Protein AF-B9TNG0-F1 (afdb_monomer_lite)

Structure (mmCIF, N/CA/C/O backbone):
data_AF-B9TNG0-F1
#
_entry.id   AF-B9TNG0-F1
#
loop_
_atom_site.group_PDB
_atom_site.id
_atom_site.type_symbol
_atom_site.label_atom_id
_atom_site.label_alt_id
_atom_site.label_comp_id
_atom_site.label_asym_id
_atom_site.label_entity_id
_atom_site.label_seq_id
_atom_site.pdbx_PDB_ins_code
_atom_site.Cartn_x
_atom_site.Cartn_y
_atom_site.Cartn_z
_atom_site.occupancy
_atom_site.B_iso_or_equiv
_atom_site.auth_seq_id
_atom_site.auth_comp_id
_atom_site.auth_asym_id
_atom_site.auth_atom_id
_atom_site.pdbx_PDB_model_num
ATOM 1 N N . MET A 1 1 ? 1.835 -10.240 20.490 1.00 88.12 1 MET A N 1
ATOM 2 C CA . MET A 1 1 ? 1.270 -11.068 19.404 1.00 88.12 1 MET A CA 1
ATOM 3 C C . MET A 1 1 ? -0.146 -11.460 19.799 1.00 88.12 1 MET A C 1
ATOM 5 O O . MET A 1 1 ? -0.404 -11.607 20.989 1.00 88.12 1 MET A O 1
ATOM 9 N N . TYR A 1 2 ? -1.049 -11.584 18.833 1.00 92.56 2 TYR A N 1
ATOM 10 C CA . TYR A 1 2 ? -2.433 -12.005 19.028 1.00 92.56 2 TYR A CA 1
ATOM 11 C C . TYR A 1 2 ? -2.637 -13.399 18.447 1.00 92.56 2 TYR A C 1
ATOM 13 O O . TYR A 1 2 ? -2.178 -13.693 17.340 1.00 92.56 2 TYR A O 1
ATOM 21 N N . LYS A 1 3 ? -3.361 -14.235 19.188 1.00 94.19 3 LYS A N 1
ATOM 22 C CA . LYS A 1 3 ? -3.784 -15.563 18.757 1.00 94.19 3 LYS A CA 1
ATOM 23 C C . LYS A 1 3 ? -5.307 -15.598 18.707 1.00 94.19 3 LYS A C 1
ATOM 25 O O . LYS A 1 3 ? -5.971 -15.497 19.736 1.00 94.19 3 LYS A O 1
ATOM 30 N N . LEU A 1 4 ? -5.852 -15.728 17.500 1.00 94.25 4 LEU A N 1
ATOM 31 C CA . LEU A 1 4 ? -7.284 -15.886 17.259 1.00 94.25 4 LEU A CA 1
ATOM 32 C C . LEU A 1 4 ? -7.569 -17.367 16.995 1.00 94.25 4 LEU A C 1
ATOM 34 O O . LEU A 1 4 ? -7.027 -17.945 16.056 1.00 94.25 4 LEU A O 1
ATOM 38 N N . THR A 1 5 ? -8.417 -17.980 17.811 1.00 95.06 5 THR A N 1
ATOM 39 C CA . THR A 1 5 ? -8.784 -19.396 17.692 1.00 95.06 5 THR A CA 1
ATOM 40 C C . THR A 1 5 ? -10.257 -19.518 17.328 1.00 95.06 5 THR A C 1
ATOM 42 O O . THR A 1 5 ? -11.101 -18.867 17.944 1.00 95.06 5 THR A O 1
ATOM 45 N N . ILE A 1 6 ? -10.548 -20.364 16.342 1.00 94.94 6 ILE A N 1
ATOM 46 C CA . ILE A 1 6 ? -11.896 -20.812 15.968 1.00 94.94 6 ILE A CA 1
ATOM 47 C C . ILE A 1 6 ? -11.916 -22.353 15.976 1.00 94.94 6 ILE A C 1
ATOM 49 O O . ILE A 1 6 ? -10.849 -22.970 16.043 1.00 94.94 6 ILE A O 1
ATOM 53 N N . PRO A 1 7 ? -13.080 -23.023 15.906 1.00 94.31 7 PRO A N 1
ATOM 54 C CA . PRO A 1 7 ? -13.117 -24.482 15.838 1.00 94.31 7 PRO A CA 1
ATOM 55 C C . PRO A 1 7 ? -12.268 -25.033 14.680 1.00 94.31 7 PRO A C 1
ATOM 57 O O . PRO A 1 7 ? -12.558 -24.785 13.514 1.00 94.31 7 PRO A O 1
ATOM 60 N N . GLY A 1 8 ? -11.220 -25.791 15.013 1.00 91.38 8 GLY A N 1
ATOM 61 C CA . GLY A 1 8 ? -10.345 -26.462 14.045 1.00 91.38 8 GLY A CA 1
ATOM 62 C C . GLY A 1 8 ? -9.201 -25.620 13.470 1.00 91.38 8 GLY A C 1
ATOM 63 O O . GLY A 1 8 ? -8.342 -26.185 12.799 1.00 91.38 8 GLY A O 1
ATOM 64 N N . GLU A 1 9 ? -9.133 -24.315 13.751 1.00 94.88 9 GLU A N 1
ATOM 65 C CA . GLU A 1 9 ? -8.103 -23.433 13.186 1.00 94.88 9 GLU A CA 1
ATOM 66 C C . GLU A 1 9 ? -7.566 -22.414 14.202 1.00 94.88 9 GLU A C 1
ATOM 68 O O . GLU A 1 9 ? -8.232 -22.002 15.155 1.00 94.88 9 GLU A O 1
ATOM 73 N N . THR A 1 10 ? -6.320 -21.988 14.005 1.00 94.94 10 THR A N 1
ATOM 74 C CA . THR A 1 10 ? -5.667 -20.967 14.830 1.00 94.94 10 THR A CA 1
ATOM 75 C C . THR A 1 10 ? -4.889 -20.015 13.938 1.00 94.94 10 THR A C 1
ATOM 77 O O . THR A 1 10 ? -4.103 -20.444 13.094 1.00 94.94 10 THR A O 1
ATOM 80 N N . PHE A 1 11 ? -5.088 -18.720 14.156 1.00 94.31 11 PHE A N 1
ATOM 81 C CA . PHE A 1 11 ? -4.436 -17.642 13.428 1.00 94.31 11 PHE A CA 1
ATOM 82 C C . PHE A 1 11 ? -3.537 -16.849 14.369 1.00 94.31 11 PHE A C 1
ATOM 84 O O . PHE A 1 11 ? -3.905 -16.574 15.513 1.00 94.31 11 PHE A O 1
ATOM 91 N N . PHE A 1 12 ? -2.381 -16.432 13.860 1.00 93.06 12 PHE A N 1
ATOM 92 C CA . PHE A 1 12 ? -1.431 -15.594 14.579 1.00 93.06 12 PHE A CA 1
ATOM 93 C C . PHE A 1 12 ? -1.218 -14.301 13.807 1.00 93.06 12 PHE A C 1
ATOM 95 O O . PHE A 1 12 ? -0.885 -14.332 12.624 1.00 93.06 12 PHE A O 1
ATOM 102 N N . VAL A 1 13 ? -1.400 -13.171 14.483 1.00 92.25 13 VAL A N 1
ATOM 103 C CA . VAL A 1 13 ? -1.181 -11.836 13.914 1.00 92.25 13 VAL A CA 1
ATOM 104 C C . VAL A 1 13 ? -0.458 -10.957 14.923 1.00 92.25 13 VAL A C 1
ATOM 106 O O . VAL A 1 13 ? -0.588 -11.130 16.134 1.00 92.25 13 VAL A O 1
ATOM 109 N N . ALA A 1 14 ? 0.355 -10.021 14.443 1.00 91.38 14 ALA A N 1
ATOM 110 C CA . ALA A 1 14 ? 1.176 -9.202 15.329 1.00 91.38 14 ALA A CA 1
ATOM 111 C C . ALA A 1 14 ? 0.372 -8.108 16.050 1.00 91.38 14 ALA A C 1
ATOM 113 O O . ALA A 1 14 ? 0.709 -7.761 17.183 1.00 91.38 14 ALA A O 1
ATOM 114 N N . THR A 1 15 ? -0.696 -7.610 15.419 1.00 93.69 15 THR A N 1
ATOM 115 C CA . THR A 1 15 ? -1.412 -6.386 15.809 1.00 93.69 15 THR A CA 1
ATOM 116 C C . THR A 1 15 ? -2.931 -6.590 15.822 1.00 93.69 15 THR A C 1
ATOM 118 O O . THR A 1 15 ? -3.460 -7.480 15.147 1.00 93.69 15 THR A O 1
ATOM 121 N N . LEU A 1 16 ? -3.663 -5.719 16.523 1.00 92.81 16 LEU A N 1
ATOM 122 C CA . LEU A 1 16 ? -5.124 -5.627 16.422 1.00 92.81 16 LEU A CA 1
ATOM 123 C C . LEU A 1 16 ? -5.596 -5.254 15.009 1.00 92.81 16 LEU A C 1
ATOM 125 O O . LEU A 1 16 ? -6.677 -5.680 14.605 1.00 92.81 16 LEU A O 1
ATOM 129 N N . ALA A 1 17 ? -4.801 -4.503 14.240 1.00 93.00 17 ALA A N 1
ATOM 130 C CA . ALA A 1 17 ? -5.084 -4.232 12.829 1.00 93.00 17 ALA A CA 1
ATOM 131 C C . ALA A 1 17 ? -5.084 -5.532 12.000 1.00 93.00 17 ALA A C 1
ATOM 133 O O . ALA A 1 17 ? -5.976 -5.755 11.177 1.00 93.00 17 ALA A O 1
ATOM 134 N N . GLY A 1 18 ? -4.148 -6.439 12.294 1.00 92.69 18 GLY A N 1
ATOM 135 C CA . GLY A 1 18 ? -4.127 -7.797 11.759 1.00 92.69 18 GLY A CA 1
ATOM 136 C C . GLY A 1 18 ? -5.364 -8.605 12.169 1.00 92.69 18 GLY A C 1
ATOM 137 O O . GLY A 1 18 ? -5.990 -9.234 11.319 1.00 92.69 18 GLY A O 1
ATOM 138 N N . VAL A 1 19 ? -5.803 -8.524 13.434 1.00 93.31 19 VAL A N 1
ATOM 139 C CA . VAL A 1 19 ? -7.045 -9.193 13.891 1.00 93.31 19 VAL A CA 1
ATOM 140 C C . VAL A 1 19 ? -8.271 -8.667 13.135 1.00 93.31 19 VAL A C 1
ATOM 142 O O . VAL A 1 19 ? -9.096 -9.449 12.669 1.00 93.31 19 VAL A O 1
ATOM 145 N N . LEU A 1 20 ? -8.384 -7.349 12.958 1.00 92.62 20 LEU A N 1
ATOM 146 C CA . LEU A 1 20 ? -9.464 -6.737 12.175 1.00 92.62 20 LEU A CA 1
ATOM 147 C C . LEU A 1 20 ? -9.427 -7.158 10.701 1.00 92.62 20 LEU A C 1
ATOM 149 O O . LEU A 1 20 ? -10.477 -7.267 10.067 1.00 92.62 20 LEU A O 1
ATOM 153 N N . SER A 1 21 ? -8.237 -7.413 10.159 1.00 91.38 21 SER A N 1
ATOM 154 C CA . SER A 1 21 ? -8.073 -7.943 8.804 1.00 91.38 21 SER A CA 1
ATOM 155 C C . SER A 1 21 ? -8.567 -9.390 8.705 1.00 91.38 21 SER A C 1
ATOM 157 O O . SER A 1 21 ? -9.272 -9.716 7.749 1.00 91.38 21 SER A O 1
ATOM 159 N N . LEU A 1 22 ? -8.325 -10.224 9.727 1.00 92.62 22 LEU A N 1
ATOM 160 C CA . LEU A 1 22 ? -8.860 -11.593 9.805 1.00 92.62 22 LEU A CA 1
ATOM 161 C C . LEU A 1 22 ? -10.392 -11.647 9.833 1.00 92.62 22 LEU A C 1
ATOM 163 O O . LEU A 1 22 ? -10.967 -12.641 9.408 1.00 92.62 22 LEU A O 1
ATOM 167 N N . PHE A 1 23 ? -11.088 -10.592 10.265 1.00 92.25 23 PHE A N 1
ATOM 168 C CA . PHE A 1 23 ? -12.558 -10.562 10.214 1.00 92.25 23 PHE A CA 1
ATOM 169 C C . PHE A 1 23 ? -13.124 -10.534 8.786 1.00 92.25 23 PHE A C 1
ATOM 171 O O . PHE A 1 23 ? -14.332 -10.681 8.605 1.00 92.25 23 PHE A O 1
ATOM 178 N N . ARG A 1 24 ? -12.275 -10.332 7.770 1.00 88.88 24 ARG A N 1
ATOM 179 C CA . ARG A 1 24 ? -12.645 -10.487 6.357 1.00 88.88 24 ARG A CA 1
ATOM 180 C C . ARG A 1 24 ? -12.536 -11.939 5.875 1.00 88.88 24 ARG A C 1
ATOM 182 O O . ARG A 1 24 ? -13.064 -12.234 4.809 1.00 88.88 24 ARG A O 1
ATOM 189 N N . ASP A 1 25 ? -11.873 -12.824 6.624 1.00 92.31 25 ASP A N 1
ATOM 190 C CA . ASP A 1 25 ? -11.802 -14.253 6.310 1.00 92.31 25 ASP A CA 1
ATOM 191 C C . ASP A 1 25 ? -13.186 -14.890 6.496 1.00 92.31 25 ASP A C 1
ATOM 193 O O . ASP A 1 25 ? -13.812 -14.755 7.552 1.00 92.31 25 ASP A O 1
ATOM 197 N N . GLU A 1 26 ? -13.675 -15.578 5.464 1.00 91.69 26 GLU A N 1
ATOM 198 C CA . GLU A 1 26 ? -15.018 -16.166 5.448 1.00 91.69 26 GLU A CA 1
ATOM 199 C C . GLU A 1 26 ? -15.230 -17.173 6.585 1.00 91.69 26 GLU A C 1
ATOM 201 O O . GLU A 1 26 ? -16.313 -17.219 7.170 1.00 91.69 26 GLU A O 1
ATOM 206 N N . ARG A 1 27 ? -14.191 -17.931 6.957 1.00 92.19 27 ARG A N 1
ATOM 207 C CA . ARG A 1 27 ? -14.256 -18.944 8.022 1.00 92.19 27 ARG A CA 1
ATOM 208 C C . ARG A 1 27 ? -14.396 -18.281 9.384 1.00 92.19 27 ARG A C 1
ATOM 210 O O . ARG A 1 27 ? -15.252 -18.660 10.187 1.00 92.19 27 ARG A O 1
ATOM 217 N N . VAL A 1 28 ? -13.602 -17.239 9.624 1.00 92.75 28 VAL A N 1
ATOM 218 C CA . VAL A 1 28 ? -13.675 -16.440 10.855 1.00 92.75 28 VAL A CA 1
ATOM 219 C C . VAL A 1 28 ? -15.035 -15.749 10.943 1.00 92.75 28 VAL A C 1
ATOM 221 O O . VAL A 1 28 ? -15.713 -15.819 11.968 1.00 92.75 28 VAL A O 1
ATOM 224 N N . GLN A 1 29 ? -15.485 -15.144 9.845 1.00 92.19 29 GLN A N 1
ATOM 225 C CA . GLN A 1 29 ? -16.745 -14.413 9.785 1.00 92.19 29 GLN A CA 1
ATOM 226 C C . GLN A 1 29 ? -17.975 -15.320 9.952 1.00 92.19 29 GLN A C 1
ATOM 228 O O . GLN A 1 29 ? -18.966 -14.863 10.533 1.00 92.19 29 GLN A O 1
ATOM 233 N N . ALA A 1 30 ? -17.919 -16.578 9.505 1.00 91.94 30 ALA A N 1
ATOM 234 C CA . ALA A 1 30 ? -18.984 -17.572 9.662 1.00 91.94 30 ALA A CA 1
ATOM 235 C C . ALA A 1 30 ? -19.046 -18.211 11.063 1.00 91.94 30 ALA A C 1
ATOM 237 O O . ALA A 1 30 ? -20.083 -18.750 11.442 1.00 91.94 30 ALA A O 1
ATOM 238 N N . THR A 1 31 ? -17.968 -18.139 11.848 1.00 93.25 31 THR A N 1
ATOM 239 C CA . THR A 1 31 ? -17.893 -18.778 13.171 1.00 93.25 31 THR A CA 1
ATOM 240 C C . THR A 1 31 ? -18.746 -18.040 14.210 1.00 93.25 31 THR A C 1
ATOM 242 O O . THR A 1 31 ? -18.697 -16.812 14.316 1.00 93.25 31 THR A O 1
ATOM 245 N N . GLU A 1 32 ? -19.513 -18.761 15.032 1.00 91.62 32 GLU A N 1
ATOM 246 C CA . GLU A 1 32 ? -20.261 -18.152 16.139 1.00 91.62 32 GLU A CA 1
ATOM 247 C C . GLU A 1 32 ? -19.327 -17.421 17.112 1.00 91.62 32 GLU A C 1
ATOM 249 O O . GLU A 1 32 ? -18.318 -17.967 17.543 1.00 91.62 32 GLU A O 1
ATOM 254 N N . THR A 1 33 ? -19.678 -16.195 17.513 1.00 91.56 33 THR A N 1
ATOM 255 C CA . THR A 1 33 ? -18.803 -15.336 18.337 1.00 91.56 33 THR A CA 1
ATOM 256 C C . THR A 1 33 ? -18.357 -15.999 19.639 1.00 91.56 33 THR A C 1
ATOM 258 O O . THR A 1 33 ? -17.238 -15.771 20.076 1.00 91.56 33 THR A O 1
ATOM 261 N N . ALA A 1 34 ? -19.212 -16.827 20.249 1.00 90.88 34 ALA A N 1
ATOM 262 C CA . ALA A 1 34 ? -18.905 -17.540 21.490 1.00 90.88 34 ALA A CA 1
ATOM 263 C C . ALA A 1 34 ? -17.793 -18.595 21.330 1.00 90.88 34 ALA A C 1
ATOM 265 O O . ALA A 1 34 ? -17.187 -18.995 22.319 1.00 90.88 34 ALA A O 1
ATOM 266 N N . LEU A 1 35 ? -17.530 -19.034 20.096 1.00 92.81 35 LEU A N 1
ATOM 267 C CA . LEU A 1 35 ? -16.483 -19.995 19.750 1.00 92.81 35 LEU A CA 1
ATOM 268 C C . LEU A 1 35 ? -15.190 -19.312 19.284 1.00 92.81 35 LEU A C 1
ATOM 270 O O . LEU A 1 35 ? -14.211 -19.999 19.001 1.00 92.81 35 LEU A O 1
ATOM 274 N N . ILE A 1 36 ? -15.184 -17.978 19.184 1.00 93.88 36 ILE A N 1
ATOM 275 C CA . ILE A 1 36 ? -14.005 -17.201 18.807 1.00 93.88 36 ILE A CA 1
ATOM 276 C C . ILE A 1 36 ? -13.277 -16.782 20.080 1.00 93.88 36 ILE A C 1
ATOM 278 O O . ILE A 1 36 ? -13.789 -15.991 20.873 1.00 93.88 36 ILE A O 1
ATOM 282 N N . VAL A 1 37 ? -12.054 -17.274 20.248 1.00 92.44 37 VAL A N 1
ATOM 283 C CA . VAL A 1 37 ? -11.191 -16.915 21.377 1.00 92.44 37 VAL A CA 1
ATOM 284 C C . VAL A 1 37 ? -10.062 -16.029 20.872 1.00 92.44 37 VAL A C 1
ATOM 286 O O . VAL A 1 37 ? -9.343 -16.405 19.948 1.00 92.44 37 VAL A O 1
ATOM 289 N N . LEU A 1 38 ? -9.907 -14.853 21.478 1.00 93.56 38 LEU A N 1
ATOM 290 C CA . LEU A 1 38 ? -8.789 -13.950 21.226 1.00 93.56 38 LEU A CA 1
ATOM 291 C C . LEU A 1 38 ? -7.888 -13.915 22.459 1.00 93.56 38 LEU A C 1
ATOM 293 O O . LEU A 1 38 ? -8.297 -13.442 23.516 1.00 93.56 38 LEU A O 1
ATOM 297 N N . GLU A 1 39 ? -6.665 -14.407 22.305 1.00 91.12 39 GLU A N 1
ATOM 298 C CA . GLU A 1 39 ? -5.615 -14.366 23.321 1.00 91.12 39 GLU A CA 1
ATOM 299 C C . GLU A 1 39 ? -4.573 -13.312 22.930 1.00 91.12 39 GLU A C 1
ATOM 301 O O . GLU A 1 39 ? -4.178 -13.208 21.763 1.00 91.12 39 GLU A O 1
ATOM 306 N N . CYS A 1 40 ? -4.113 -12.529 23.905 1.00 85.88 40 CYS A N 1
ATOM 307 C CA . CYS A 1 40 ? -2.998 -11.609 23.726 1.00 85.88 40 CYS A CA 1
ATOM 308 C C . CYS A 1 40 ? -2.188 -11.471 25.012 1.00 85.88 40 CYS A C 1
ATOM 310 O O . CYS A 1 40 ? -2.755 -11.436 26.102 1.00 85.88 40 CYS A O 1
ATOM 312 N N . ASP A 1 41 ? -0.880 -11.276 24.868 1.00 70.75 41 ASP A N 1
ATOM 313 C CA . ASP A 1 41 ? 0.013 -10.976 25.997 1.00 70.75 41 ASP A CA 1
ATOM 314 C C . ASP A 1 41 ? -0.086 -9.506 26.464 1.00 70.75 41 ASP A C 1
ATOM 316 O O . ASP A 1 41 ? 0.598 -9.095 27.399 1.00 70.75 41 ASP A O 1
ATOM 320 N N . GLY A 1 42 ? -0.898 -8.689 25.778 1.00 66.12 42 GLY A N 1
ATOM 321 C CA . GLY A 1 42 ? -1.006 -7.240 25.959 1.00 66.12 42 GLY A CA 1
ATOM 322 C C . GLY A 1 42 ? -2.342 -6.768 26.545 1.00 66.12 42 GLY A C 1
ATOM 323 O O . GLY A 1 42 ? -2.914 -7.382 27.442 1.00 66.12 42 GLY A O 1
ATOM 324 N N . ALA A 1 43 ? -2.832 -5.623 26.058 1.00 65.75 43 ALA A N 1
ATOM 325 C CA . ALA A 1 43 ? -4.061 -5.008 26.552 1.00 65.75 43 ALA A CA 1
ATOM 326 C C . ALA A 1 43 ? -5.300 -5.840 26.189 1.00 65.75 43 ALA A C 1
ATOM 328 O O . ALA A 1 43 ? -5.514 -6.163 25.023 1.00 65.75 43 ALA A O 1
ATOM 329 N N . ALA A 1 44 ? -6.146 -6.123 27.185 1.00 80.50 44 ALA A N 1
ATOM 330 C CA . ALA A 1 44 ? -7.339 -6.943 27.011 1.00 80.50 44 ALA A CA 1
ATOM 331 C C . ALA A 1 44 ? -8.272 -6.369 25.929 1.00 80.50 44 ALA A C 1
ATOM 333 O O . ALA A 1 44 ? -8.882 -5.309 26.099 1.00 80.50 44 ALA A O 1
ATOM 334 N N . ALA A 1 45 ? -8.391 -7.107 24.827 1.00 87.31 45 ALA A N 1
ATOM 335 C CA . ALA A 1 45 ? -9.347 -6.870 23.760 1.00 87.31 45 ALA A CA 1
ATOM 336 C C . ALA A 1 45 ? -10.270 -8.087 23.639 1.00 87.31 45 ALA A C 1
ATOM 338 O O . ALA A 1 45 ? -9.825 -9.224 23.781 1.00 87.31 45 ALA A O 1
ATOM 339 N N . SER A 1 46 ? -11.555 -7.862 23.374 1.00 90.12 46 SER A N 1
ATOM 340 C CA . SER A 1 46 ? -12.522 -8.944 23.168 1.00 90.12 46 SER A CA 1
ATOM 341 C C . SER A 1 46 ? -13.182 -8.862 21.799 1.00 90.12 46 SER A C 1
ATOM 343 O O . SER A 1 46 ? -13.380 -7.780 21.243 1.00 90.12 46 SER A O 1
ATOM 345 N N . VAL A 1 47 ? -13.523 -10.025 21.247 1.00 92.44 47 VAL A N 1
ATOM 346 C CA . VAL A 1 47 ? -14.257 -10.134 19.985 1.00 92.44 47 VAL A CA 1
ATOM 347 C C . VAL A 1 47 ? -15.751 -10.138 20.284 1.00 92.44 47 VAL A C 1
ATOM 349 O O . VAL A 1 47 ? -16.236 -10.862 21.148 1.00 92.44 47 VAL A O 1
ATOM 352 N N . THR A 1 48 ? -16.496 -9.308 19.564 1.00 93.06 48 THR A N 1
ATOM 353 C CA . THR A 1 48 ? -17.953 -9.180 19.671 1.00 93.06 48 THR A CA 1
ATOM 354 C C . THR A 1 48 ? -18.578 -9.132 18.280 1.00 93.06 48 THR A C 1
ATOM 356 O O . THR A 1 48 ? -17.871 -9.098 17.272 1.00 93.06 48 THR A O 1
ATOM 359 N N . ARG A 1 49 ? -19.914 -9.108 18.205 1.00 92.38 49 ARG A N 1
ATOM 360 C CA . ARG A 1 49 ? -20.630 -8.779 16.968 1.00 92.38 49 ARG A CA 1
ATOM 361 C C . ARG A 1 49 ? -21.495 -7.550 17.150 1.00 92.38 49 ARG A C 1
ATOM 363 O O . ARG A 1 49 ? -22.182 -7.405 18.156 1.00 92.38 49 ARG A O 1
ATOM 370 N N . TYR A 1 50 ? -21.502 -6.710 16.127 1.00 86.44 50 TYR A N 1
ATOM 371 C CA . TYR A 1 50 ? -22.430 -5.602 15.988 1.00 86.44 50 TYR A CA 1
ATOM 372 C C . TYR A 1 50 ? -23.135 -5.724 14.638 1.00 86.44 50 TYR A C 1
ATOM 374 O O . TYR A 1 50 ? -22.480 -5.766 13.596 1.00 86.44 50 TYR A O 1
ATOM 382 N N . ASN A 1 51 ? -24.467 -5.836 14.652 1.00 86.00 51 ASN A N 1
ATOM 383 C CA . ASN A 1 51 ? -25.288 -6.057 13.454 1.00 86.00 51 ASN A CA 1
ATOM 384 C C . ASN A 1 51 ? -24.746 -7.184 12.550 1.00 86.00 51 ASN A C 1
ATOM 386 O O . ASN A 1 51 ? -24.598 -7.024 11.340 1.00 86.00 51 ASN A O 1
ATOM 390 N N . GLY A 1 52 ? -24.377 -8.314 13.163 1.00 85.31 52 GLY A N 1
ATOM 391 C CA . GLY A 1 52 ? -23.847 -9.491 12.467 1.00 85.31 52 GLY A CA 1
ATOM 392 C C . GLY A 1 52 ? -22.381 -9.394 12.023 1.00 85.31 52 GLY A C 1
ATOM 393 O O . GLY A 1 52 ? -21.802 -10.414 11.653 1.00 85.31 52 GLY A O 1
ATOM 394 N N . LYS A 1 53 ? -21.736 -8.225 12.107 1.00 90.19 53 LYS A N 1
ATOM 395 C CA . LYS A 1 53 ? -20.318 -8.047 11.754 1.00 90.19 53 LYS A CA 1
ATOM 396 C C . LYS A 1 53 ? -19.424 -8.193 12.977 1.00 90.19 53 LYS A C 1
ATOM 398 O O . LYS A 1 53 ? -19.764 -7.675 14.040 1.00 90.19 53 LYS A O 1
ATOM 403 N N . LEU A 1 54 ? -18.298 -8.890 12.822 1.00 93.62 54 LEU A N 1
ATOM 404 C CA . LEU A 1 54 ? -17.298 -9.002 13.878 1.00 93.62 54 LEU A CA 1
ATOM 405 C C . LEU A 1 54 ? -16.691 -7.635 14.199 1.00 93.62 54 LEU A C 1
ATOM 407 O O . LEU A 1 54 ? -16.510 -6.785 13.323 1.00 93.62 54 LEU A O 1
ATOM 411 N N . ALA A 1 55 ? -16.420 -7.428 15.481 1.00 93.31 55 ALA A N 1
ATOM 412 C CA . ALA A 1 55 ? -15.924 -6.180 16.021 1.00 93.31 55 ALA A CA 1
ATOM 413 C C . ALA A 1 55 ? -15.021 -6.439 17.230 1.00 93.31 55 ALA A C 1
ATOM 415 O O . ALA A 1 55 ? -15.245 -7.381 17.989 1.00 93.31 55 ALA A O 1
ATOM 416 N N . ILE A 1 56 ? -14.026 -5.581 17.434 1.00 93.06 56 ILE A N 1
ATOM 417 C CA . ILE A 1 56 ? -13.151 -5.621 18.609 1.00 93.06 56 ILE A CA 1
ATOM 418 C C . ILE A 1 56 ? -13.678 -4.640 19.656 1.00 93.06 56 ILE A C 1
ATOM 420 O O . ILE A 1 56 ? -14.202 -3.573 19.323 1.00 93.06 56 ILE A O 1
ATOM 424 N N . ARG A 1 57 ? -13.572 -4.999 20.935 1.00 92.88 57 ARG A N 1
ATOM 425 C CA . ARG A 1 57 ? -13.861 -4.111 22.061 1.00 92.88 57 ARG A CA 1
ATOM 426 C C . ARG A 1 57 ? -12.643 -3.968 22.938 1.00 92.88 57 ARG A C 1
ATOM 428 O O . ARG A 1 57 ? -12.005 -4.951 23.303 1.00 92.88 57 ARG A O 1
ATOM 435 N N . ARG A 1 58 ? -12.380 -2.721 23.300 1.00 92.94 58 ARG A N 1
ATOM 436 C CA . ARG A 1 58 ? -11.321 -2.328 24.211 1.00 92.94 58 ARG A CA 1
ATOM 437 C C . ARG A 1 58 ? -11.830 -1.205 25.104 1.00 92.94 58 ARG A C 1
ATOM 439 O O . ARG A 1 58 ? -12.606 -0.359 24.658 1.00 92.94 58 ARG A O 1
ATOM 446 N N . SER A 1 59 ? -11.410 -1.217 26.361 1.00 91.44 59 SER A N 1
ATOM 447 C CA . SER A 1 59 ? -11.660 -0.124 27.297 1.00 91.44 59 SER A CA 1
ATOM 448 C C . SER A 1 59 ? -10.877 1.142 26.918 1.00 91.44 59 SER A C 1
ATOM 450 O O . SER A 1 59 ? -9.915 1.090 26.153 1.00 91.44 59 SER A O 1
ATOM 452 N N . GLY A 1 60 ? -11.301 2.281 27.469 1.00 92.56 60 GLY A N 1
ATOM 453 C CA . GLY A 1 60 ? -10.698 3.594 27.223 1.00 92.56 60 GLY A CA 1
ATOM 454 C C . GLY A 1 60 ? -11.588 4.522 26.398 1.00 92.56 60 GLY A C 1
ATOM 455 O O . GLY A 1 60 ? -12.735 4.203 26.078 1.00 92.56 60 GLY A O 1
ATOM 456 N N . THR A 1 61 ? -11.063 5.694 26.079 1.00 94.69 61 THR A N 1
ATOM 457 C CA . THR A 1 61 ? -11.659 6.682 25.171 1.00 94.69 61 THR A CA 1
ATOM 458 C C . THR A 1 61 ? -11.423 6.294 23.710 1.00 94.69 61 THR A C 1
ATOM 460 O O . THR A 1 61 ? -10.532 5.497 23.409 1.00 94.69 61 THR A O 1
ATOM 463 N N . ALA A 1 62 ? -12.176 6.873 22.767 1.00 94.69 62 ALA A N 1
ATOM 464 C CA . ALA A 1 62 ? -11.937 6.603 21.348 1.00 94.69 62 ALA A CA 1
ATOM 465 C C . ALA A 1 62 ? -10.510 6.994 20.930 1.00 94.69 62 ALA A C 1
ATOM 467 O O . ALA A 1 62 ? -9.868 6.262 20.179 1.00 94.69 62 ALA A O 1
ATOM 468 N N . ALA A 1 63 ? -9.989 8.101 21.469 1.00 95.19 63 ALA A N 1
ATOM 469 C CA . ALA A 1 63 ? -8.621 8.544 21.227 1.00 95.19 63 ALA A CA 1
ATOM 470 C C . ALA A 1 63 ? -7.573 7.528 21.702 1.00 95.19 63 ALA A C 1
ATOM 472 O O . ALA A 1 63 ? -6.653 7.225 20.948 1.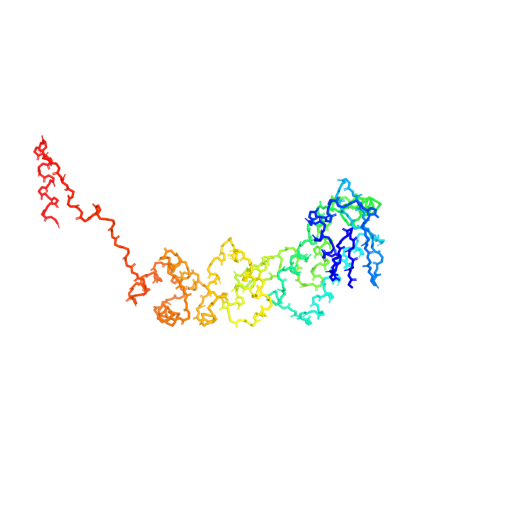00 95.19 63 ALA A O 1
ATOM 473 N N . GLU A 1 64 ? -7.732 6.959 22.898 1.00 95.38 64 GLU A N 1
ATOM 474 C CA . GLU A 1 64 ? -6.822 5.933 23.430 1.00 95.38 64 GLU A CA 1
ATOM 475 C C . GLU A 1 64 ? -6.875 4.636 22.614 1.00 95.38 64 GLU A C 1
ATOM 477 O O . GLU A 1 64 ? -5.837 4.031 22.340 1.00 95.38 64 GLU A O 1
ATOM 482 N N . VAL A 1 65 ? -8.072 4.219 22.185 1.00 95.31 65 VAL A N 1
ATOM 483 C CA . VAL A 1 65 ? -8.225 3.021 21.349 1.00 95.31 65 VAL A CA 1
ATOM 484 C C . VAL A 1 65 ? -7.571 3.233 19.980 1.00 95.31 65 VAL A C 1
ATOM 486 O O . VAL A 1 65 ? -6.810 2.374 19.539 1.00 95.31 65 VAL A O 1
ATOM 489 N N . VAL A 1 66 ? -7.813 4.376 19.323 1.00 96.00 66 VAL A N 1
ATOM 490 C CA . VAL A 1 66 ? -7.191 4.702 18.026 1.00 96.00 66 VAL A CA 1
ATOM 491 C C . VAL A 1 66 ? -5.676 4.818 18.154 1.00 96.00 66 VAL A C 1
ATOM 493 O O . VAL A 1 66 ? -4.961 4.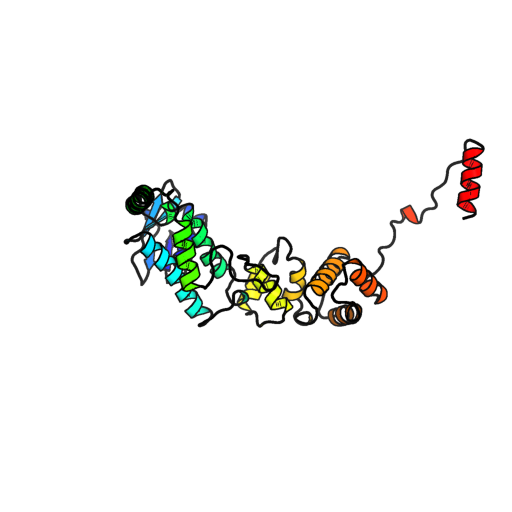224 17.352 1.00 96.00 66 VAL A O 1
ATOM 496 N N . ALA A 1 67 ? -5.181 5.536 19.166 1.00 95.94 67 ALA A N 1
ATOM 497 C CA . ALA A 1 67 ? -3.752 5.658 19.429 1.00 95.94 67 ALA A CA 1
ATOM 498 C C . ALA A 1 67 ? -3.101 4.277 19.537 1.00 95.94 67 ALA A C 1
ATOM 500 O O . ALA A 1 67 ? -2.128 4.006 18.837 1.00 95.94 67 ALA A O 1
ATOM 501 N N . CYS A 1 68 ? -3.707 3.367 20.306 1.00 94.31 68 CYS A N 1
ATOM 502 C CA . CYS A 1 68 ? -3.121 2.052 20.488 1.00 94.31 68 CYS A CA 1
ATOM 503 C C . CYS A 1 68 ? -3.145 1.183 19.221 1.00 94.31 68 CYS A C 1
ATOM 505 O O . CYS A 1 68 ? -2.181 0.462 18.975 1.00 94.31 68 CYS A O 1
ATOM 507 N N . LEU A 1 69 ? -4.184 1.281 18.380 1.00 95.06 69 LEU A N 1
ATOM 508 C CA . LEU A 1 69 ? -4.199 0.599 17.078 1.00 95.06 69 LEU A CA 1
ATOM 509 C C . LEU A 1 69 ? -2.986 1.000 16.225 1.00 95.06 69 LEU A C 1
ATOM 511 O O . LEU A 1 69 ? -2.313 0.135 15.666 1.00 95.06 69 LEU A O 1
ATOM 515 N N . PHE A 1 70 ? -2.674 2.297 16.156 1.00 96.88 70 PHE A N 1
ATOM 516 C CA . PHE A 1 70 ? -1.505 2.771 15.416 1.00 96.88 70 PHE A CA 1
ATOM 517 C C . PHE A 1 70 ? -0.178 2.484 16.138 1.00 96.88 70 PHE A C 1
ATOM 519 O O . PHE A 1 70 ? 0.816 2.216 15.463 1.00 96.88 70 PHE A O 1
ATOM 526 N N . ASP A 1 71 ? -0.141 2.515 17.474 1.00 95.69 71 ASP A N 1
ATOM 527 C CA . ASP A 1 71 ? 1.052 2.172 18.262 1.00 95.69 71 ASP A CA 1
ATOM 528 C C . ASP A 1 71 ? 1.474 0.719 18.040 1.00 95.69 71 ASP A C 1
ATOM 530 O O . ASP A 1 71 ? 2.658 0.453 17.848 1.00 95.69 71 ASP A O 1
ATOM 534 N N . GLU A 1 72 ? 0.525 -0.219 18.004 1.00 94.88 72 GLU A N 1
ATOM 535 C CA . GLU A 1 72 ? 0.824 -1.628 17.733 1.00 94.88 72 GLU A CA 1
ATOM 536 C C . GLU A 1 72 ? 1.389 -1.836 16.326 1.00 94.88 72 GLU A C 1
ATOM 538 O O . GLU A 1 72 ? 2.387 -2.540 16.166 1.00 94.88 72 GLU A O 1
ATOM 543 N N . VAL A 1 73 ? 0.804 -1.187 15.311 1.00 95.69 73 VAL A N 1
ATOM 544 C CA . VAL A 1 73 ? 1.327 -1.233 13.934 1.00 95.69 73 VAL A CA 1
ATOM 545 C C . VAL A 1 73 ? 2.728 -0.635 13.873 1.00 95.69 73 VAL A C 1
ATOM 547 O O . VAL A 1 73 ? 3.631 -1.242 13.296 1.00 95.69 73 VAL A O 1
ATOM 550 N N . ARG A 1 74 ? 2.949 0.520 14.511 1.00 95.44 74 ARG A N 1
ATOM 551 C CA . ARG A 1 74 ? 4.264 1.165 14.540 1.00 95.44 74 ARG A CA 1
ATOM 552 C C . ARG A 1 74 ? 5.293 0.291 15.250 1.00 95.44 74 ARG A C 1
ATOM 554 O O . ARG A 1 74 ? 6.373 0.090 14.706 1.00 95.44 74 ARG A O 1
ATOM 561 N N . ALA A 1 75 ? 4.970 -0.249 16.421 1.00 94.50 75 ALA A N 1
ATOM 562 C CA . ALA A 1 75 ? 5.860 -1.125 17.177 1.00 94.50 75 ALA A CA 1
ATOM 563 C C . ALA A 1 75 ? 6.211 -2.391 16.384 1.00 94.50 75 ALA A C 1
ATOM 565 O O . ALA A 1 75 ? 7.378 -2.779 16.332 1.00 94.50 75 ALA A O 1
ATOM 566 N N . HIS A 1 76 ? 5.227 -2.990 15.705 1.00 93.94 76 HIS A N 1
ATOM 567 C CA . HIS A 1 76 ? 5.466 -4.130 14.828 1.00 93.94 76 HIS A CA 1
ATOM 568 C C . HIS A 1 76 ? 6.401 -3.767 13.670 1.00 93.94 76 HIS A C 1
ATOM 570 O O . HIS A 1 76 ? 7.370 -4.480 13.423 1.00 93.94 76 HIS A O 1
ATOM 576 N N . TRP A 1 77 ? 6.175 -2.630 13.003 1.00 94.88 77 TRP A N 1
ATOM 577 C CA . TRP A 1 77 ? 7.046 -2.189 11.914 1.00 94.88 77 TRP A CA 1
ATOM 578 C C . TRP A 1 77 ? 8.478 -1.925 12.376 1.00 94.88 77 TRP A C 1
ATOM 580 O O . TRP A 1 77 ? 9.412 -2.301 11.676 1.00 94.88 77 TRP A O 1
ATOM 590 N N . LEU A 1 78 ? 8.646 -1.312 13.551 1.00 94.56 78 LEU A N 1
ATOM 591 C CA . LEU A 1 78 ? 9.960 -1.044 14.131 1.00 94.56 78 LEU A CA 1
ATOM 592 C C . LEU A 1 78 ? 10.723 -2.331 14.461 1.00 94.56 78 LEU A C 1
ATOM 594 O O . LEU A 1 78 ? 11.933 -2.403 14.255 1.00 94.56 78 LEU A O 1
ATOM 598 N N . SER A 1 79 ? 10.009 -3.343 14.959 1.00 94.25 79 SER A N 1
ATOM 599 C CA . SER A 1 79 ? 10.578 -4.651 15.282 1.00 94.25 79 SER A CA 1
ATOM 600 C C . SER A 1 79 ? 10.981 -5.434 14.032 1.00 94.25 79 SER A C 1
ATOM 602 O O . SER A 1 79 ? 12.044 -6.045 14.014 1.00 94.25 79 SER A O 1
ATOM 604 N N . GLU A 1 80 ? 10.141 -5.432 12.994 1.00 94.94 80 GLU A N 1
ATOM 605 C CA . GLU A 1 80 ? 10.353 -6.260 11.799 1.00 94.94 80 GLU A CA 1
ATOM 606 C C . GLU A 1 80 ? 11.253 -5.604 10.750 1.00 94.94 80 GLU A C 1
ATOM 608 O O . GLU A 1 80 ? 12.057 -6.281 10.114 1.00 94.94 80 GLU A O 1
ATOM 613 N N . HIS A 1 81 ? 11.117 -4.291 10.545 1.00 94.38 81 HIS A N 1
ATOM 614 C CA . HIS A 1 81 ? 11.733 -3.580 9.414 1.00 94.38 81 HIS A CA 1
ATOM 615 C C . HIS A 1 81 ? 12.788 -2.552 9.851 1.00 94.38 81 HIS A C 1
ATOM 617 O O . HIS A 1 81 ? 13.403 -1.904 9.005 1.00 94.38 81 HIS A O 1
ATOM 623 N N . GLY A 1 82 ? 13.028 -2.409 11.159 1.00 92.31 82 GLY A N 1
ATOM 624 C CA . GLY A 1 82 ? 14.026 -1.504 11.734 1.00 92.31 82 GLY A CA 1
ATOM 625 C C . GLY A 1 82 ? 13.483 -0.121 12.108 1.00 92.31 82 GLY A C 1
ATOM 626 O O . GLY A 1 82 ? 12.288 0.138 12.048 1.00 92.31 82 GLY A O 1
ATOM 627 N N . ALA A 1 83 ? 14.369 0.790 12.527 1.00 90.38 83 ALA A N 1
ATOM 628 C CA . ALA A 1 83 ? 13.982 2.050 13.179 1.00 90.38 83 ALA A CA 1
ATOM 629 C C . ALA A 1 83 ? 13.237 3.053 12.269 1.00 90.38 83 ALA A C 1
ATOM 631 O O . ALA A 1 83 ? 12.344 3.775 12.716 1.00 90.38 83 ALA A O 1
ATOM 632 N N . GLU A 1 84 ? 13.600 3.106 10.988 1.00 89.38 84 GLU A N 1
ATOM 633 C CA . GLU A 1 84 ? 13.034 4.043 10.011 1.00 89.38 84 GLU A CA 1
ATOM 634 C C . GLU A 1 84 ? 12.804 3.348 8.665 1.00 89.38 84 GLU A C 1
ATOM 636 O O . GLU A 1 84 ? 13.480 3.649 7.675 1.00 89.38 84 GLU A O 1
ATOM 641 N N . PRO A 1 85 ? 11.869 2.387 8.609 1.00 92.38 85 PRO A N 1
ATOM 642 C CA . PRO A 1 85 ? 11.668 1.619 7.402 1.00 92.38 85 PRO A CA 1
ATOM 643 C C . PRO A 1 85 ? 11.060 2.509 6.320 1.00 92.38 85 PRO A C 1
ATOM 645 O O . PRO A 1 85 ? 10.088 3.238 6.544 1.00 92.38 85 PRO A O 1
ATOM 648 N N . LYS A 1 86 ? 11.647 2.453 5.127 1.00 94.25 86 LYS A N 1
ATOM 649 C CA . LYS A 1 86 ? 11.096 3.100 3.938 1.00 94.25 86 LYS A CA 1
ATOM 650 C C . LYS A 1 86 ? 9.855 2.339 3.469 1.00 94.25 86 LYS A C 1
ATOM 652 O O . LYS A 1 86 ? 9.779 1.129 3.678 1.00 94.25 86 LYS A O 1
ATOM 657 N N . PRO A 1 87 ? 8.905 2.999 2.783 1.00 95.50 87 PRO A N 1
ATOM 658 C CA . PRO A 1 87 ? 7.672 2.354 2.336 1.00 95.50 87 PRO A CA 1
ATOM 659 C C . PRO A 1 87 ? 7.900 1.039 1.583 1.00 95.50 87 PRO A C 1
ATOM 661 O O . PRO A 1 87 ? 7.286 0.041 1.925 1.00 95.50 87 PRO A O 1
ATOM 664 N N . TRP A 1 88 ? 8.857 1.004 0.649 1.00 95.88 88 TRP A N 1
ATOM 665 C CA . TRP A 1 88 ? 9.185 -0.187 -0.147 1.00 95.88 88 TRP A CA 1
ATOM 666 C C . TRP A 1 88 ? 9.886 -1.314 0.628 1.00 95.88 88 TRP A C 1
ATOM 668 O O . TRP A 1 88 ? 10.134 -2.377 0.066 1.00 95.8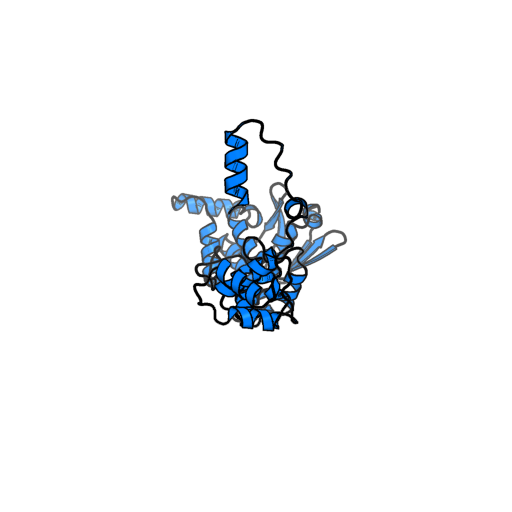8 88 TRP A O 1
ATOM 678 N N . GLN A 1 89 ? 10.249 -1.090 1.892 1.00 96.88 89 GLN A N 1
ATOM 679 C CA . GLN A 1 89 ? 10.817 -2.116 2.769 1.00 96.88 89 GLN A CA 1
ATOM 680 C C . GLN A 1 89 ? 9.735 -2.846 3.571 1.00 96.88 89 GLN A C 1
ATOM 682 O O . GLN A 1 89 ? 9.984 -3.939 4.073 1.00 96.88 89 GLN A O 1
ATOM 687 N N . ILE A 1 90 ? 8.532 -2.274 3.664 1.00 97.06 90 ILE A N 1
ATOM 688 C CA . ILE A 1 90 ? 7.396 -2.880 4.354 1.00 97.06 90 ILE A CA 1
ATOM 689 C C . ILE A 1 90 ? 6.762 -3.943 3.450 1.00 97.06 90 ILE A C 1
ATOM 691 O O . ILE A 1 90 ? 6.644 -3.778 2.240 1.00 97.06 90 ILE A O 1
ATOM 695 N N . ARG A 1 91 ? 6.326 -5.067 4.022 1.00 96.56 91 ARG A N 1
ATOM 696 C CA . ARG A 1 91 ? 5.591 -6.088 3.256 1.00 96.56 91 ARG A CA 1
ATOM 697 C C . ARG A 1 91 ? 4.186 -5.587 2.892 1.00 96.56 91 ARG A C 1
ATOM 699 O O . ARG A 1 91 ? 3.556 -4.967 3.750 1.00 96.56 91 ARG A O 1
ATOM 706 N N . PRO A 1 92 ? 3.641 -5.908 1.699 1.00 95.31 92 PRO A N 1
ATOM 707 C CA . PRO A 1 92 ? 2.321 -5.429 1.271 1.00 95.31 92 PRO A CA 1
ATOM 708 C C . PRO A 1 92 ? 1.205 -5.685 2.291 1.00 95.31 92 PRO A C 1
ATOM 710 O O . PRO A 1 92 ? 0.440 -4.780 2.591 1.00 95.31 92 PRO A O 1
ATOM 713 N N . ALA A 1 93 ? 1.174 -6.867 2.914 1.00 93.12 93 ALA A N 1
ATOM 714 C CA . ALA A 1 93 ? 0.174 -7.190 3.934 1.00 93.12 93 ALA A CA 1
ATOM 715 C C . ALA A 1 93 ? 0.245 -6.262 5.164 1.00 93.12 93 ALA A C 1
ATOM 717 O O . ALA A 1 93 ? -0.781 -5.802 5.653 1.00 93.12 93 ALA A O 1
ATOM 718 N N . HIS A 1 94 ? 1.451 -5.935 5.641 1.00 95.06 94 HIS A N 1
ATOM 719 C CA . HIS A 1 94 ? 1.633 -5.025 6.779 1.00 95.06 94 HIS A CA 1
ATOM 720 C C . HIS A 1 94 ? 1.329 -3.567 6.406 1.00 95.06 94 HIS A C 1
ATOM 722 O O . HIS A 1 94 ? 0.952 -2.769 7.264 1.00 95.06 94 HIS A O 1
ATOM 728 N N . TRP A 1 95 ? 1.509 -3.213 5.131 1.00 95.94 95 TRP A N 1
ATOM 729 C CA . TRP A 1 95 ? 1.087 -1.927 4.588 1.00 95.94 95 TRP A CA 1
ATOM 730 C C . TRP A 1 95 ? -0.442 -1.821 4.561 1.00 95.94 95 TRP A C 1
ATOM 732 O O . TRP A 1 95 ? -1.003 -0.839 5.048 1.00 95.94 95 TRP A O 1
ATOM 742 N N . ASP A 1 96 ? -1.119 -2.865 4.083 1.00 93.75 96 ASP A N 1
ATOM 743 C CA . ASP A 1 96 ? -2.580 -2.946 4.053 1.00 93.75 96 ASP A CA 1
ATOM 744 C C . ASP A 1 96 ? -3.195 -2.913 5.459 1.00 93.75 96 ASP A C 1
ATOM 746 O O . ASP A 1 96 ? -4.249 -2.306 5.643 1.00 93.75 96 ASP A O 1
ATOM 750 N N . GLU A 1 97 ? -2.533 -3.486 6.472 1.00 93.50 97 GLU A N 1
ATOM 751 C CA . GLU A 1 97 ? -2.957 -3.363 7.875 1.00 93.50 97 GLU A CA 1
ATOM 752 C C . GLU A 1 97 ? -3.027 -1.899 8.331 1.00 93.50 97 GLU A C 1
ATOM 754 O O . GLU A 1 97 ? -4.033 -1.489 8.915 1.00 93.50 97 GLU A O 1
ATOM 759 N N . LEU A 1 98 ? -1.997 -1.092 8.035 1.00 95.38 98 LEU A N 1
ATOM 760 C CA . LEU A 1 98 ? -1.987 0.336 8.366 1.00 95.38 98 LEU A CA 1
ATOM 761 C C . LEU A 1 98 ? -3.129 1.068 7.656 1.00 95.38 98 LEU A C 1
ATOM 763 O O . LEU A 1 98 ? -3.880 1.810 8.291 1.00 95.38 98 LEU A O 1
ATOM 767 N N . PHE A 1 99 ? -3.268 0.878 6.342 1.00 94.50 99 PHE A N 1
ATOM 768 C CA . PHE A 1 99 ? -4.271 1.617 5.576 1.00 94.50 99 PHE A CA 1
ATOM 769 C C . PHE A 1 99 ? -5.700 1.144 5.851 1.00 94.50 99 PHE A C 1
ATOM 771 O O . PHE A 1 99 ? -6.627 1.957 5.836 1.00 94.50 99 PHE A O 1
ATOM 778 N N . GLY A 1 100 ? -5.873 -0.125 6.222 1.00 92.75 100 GLY A N 1
ATOM 779 C CA . GLY A 1 100 ? -7.134 -0.680 6.698 1.00 92.75 100 GLY A CA 1
ATOM 780 C C . GLY A 1 100 ? -7.643 -0.025 7.985 1.00 92.75 100 GLY A C 1
ATOM 781 O O . GLY A 1 100 ? -8.853 -0.021 8.217 1.00 92.75 100 GLY A O 1
ATOM 782 N N . LEU A 1 101 ? -6.770 0.593 8.795 1.00 95.31 101 LEU A N 1
ATOM 783 C CA . LEU A 1 101 ? -7.203 1.371 9.958 1.00 95.31 101 LEU A CA 1
ATOM 784 C C . LEU A 1 101 ? -8.022 2.598 9.550 1.00 95.31 101 LEU A C 1
ATOM 786 O O . LEU A 1 101 ? -9.018 2.891 10.202 1.00 95.31 101 LEU A O 1
ATOM 790 N N . PHE A 1 102 ? -7.678 3.299 8.465 1.00 94.56 102 PHE A N 1
ATOM 791 C CA . PHE A 1 102 ? -8.433 4.492 8.057 1.00 94.56 102 PHE A CA 1
ATOM 792 C C . PHE A 1 102 ? -9.881 4.172 7.665 1.00 94.56 102 PHE A C 1
ATOM 794 O O . PHE A 1 102 ? -10.757 5.013 7.853 1.00 94.56 102 PHE A O 1
ATOM 801 N N . ASP A 1 103 ? -10.170 2.952 7.204 1.00 90.62 103 ASP A N 1
ATOM 802 C CA . ASP A 1 103 ? -11.546 2.521 6.931 1.00 90.62 103 ASP A CA 1
ATOM 803 C C . ASP A 1 103 ? -12.403 2.430 8.203 1.00 90.62 103 ASP A C 1
ATOM 805 O O . ASP A 1 103 ? -13.629 2.558 8.136 1.00 90.62 103 ASP A O 1
ATOM 809 N N . LEU A 1 104 ? -11.781 2.253 9.374 1.00 92.12 104 LEU A N 1
ATOM 810 C CA . LEU A 1 104 ? -12.490 2.201 10.651 1.00 92.12 104 LEU A CA 1
ATOM 811 C C . LEU A 1 104 ? -13.110 3.546 11.028 1.00 92.12 104 LEU A C 1
ATOM 813 O O . LEU A 1 104 ? -14.119 3.553 11.731 1.00 92.12 104 LEU A O 1
ATOM 817 N N . SER A 1 105 ? -12.580 4.674 10.536 1.00 92.88 105 SER A N 1
ATOM 818 C CA . SER A 1 105 ? -13.176 5.988 10.819 1.00 92.88 105 SER A CA 1
ATOM 819 C C . SER A 1 105 ? -14.614 6.093 10.296 1.00 92.88 105 SER A C 1
ATOM 821 O O . SER A 1 105 ? -15.432 6.808 10.873 1.00 92.88 105 SER A O 1
ATOM 823 N N . ARG A 1 106 ? -14.937 5.330 9.241 1.00 90.75 106 ARG A N 1
ATOM 824 C CA . ARG A 1 106 ? -16.267 5.251 8.619 1.00 90.75 106 ARG A CA 1
ATOM 825 C C . ARG A 1 106 ? -17.171 4.187 9.245 1.00 90.75 106 ARG A C 1
ATOM 827 O O . ARG A 1 106 ? -18.363 4.169 8.954 1.00 90.75 106 ARG A O 1
ATOM 834 N N . ALA A 1 107 ? -16.612 3.296 10.061 1.00 92.12 107 ALA A N 1
ATOM 835 C CA . ALA A 1 107 ? -17.313 2.180 10.691 1.00 92.12 107 ALA A CA 1
ATOM 836 C C . ALA A 1 107 ? -16.880 2.021 12.166 1.00 92.12 107 ALA A C 1
ATOM 838 O O . ALA A 1 107 ? -16.317 0.981 12.539 1.00 92.12 107 ALA A O 1
ATOM 839 N N . PRO A 1 108 ? -17.100 3.048 13.014 1.00 93.06 108 PRO A N 1
ATOM 840 C CA . PRO A 1 108 ? -16.631 3.065 14.399 1.00 93.06 108 PRO A CA 1
ATOM 841 C C . PRO A 1 108 ? -17.150 1.901 15.242 1.00 93.06 108 PRO A C 1
ATOM 843 O O . PRO A 1 108 ? -16.461 1.429 16.142 1.00 93.06 108 PRO A O 1
ATOM 846 N N . GLU A 1 109 ? -18.323 1.364 14.916 1.00 92.69 109 GLU A N 1
ATOM 847 C CA . GLU A 1 109 ? -18.919 0.202 15.572 1.00 92.69 109 GLU A CA 1
ATOM 848 C C . GLU A 1 109 ? -18.049 -1.064 15.508 1.00 92.69 109 GLU A C 1
ATOM 850 O O . GLU A 1 109 ? -18.224 -1.983 16.316 1.00 92.69 109 GLU A O 1
ATOM 855 N N . ARG A 1 110 ? -17.085 -1.122 14.579 1.00 92.44 110 ARG A N 1
ATOM 856 C CA . ARG A 1 110 ? -16.152 -2.248 14.443 1.00 92.44 110 ARG A CA 1
ATOM 857 C C . ARG A 1 110 ? -15.081 -2.287 15.525 1.00 92.44 110 ARG A C 1
ATOM 859 O O . ARG A 1 110 ? -14.501 -3.347 15.736 1.00 92.44 110 ARG A O 1
ATOM 866 N N . PHE A 1 111 ? -14.822 -1.178 16.213 1.00 93.81 111 PHE A N 1
ATOM 867 C CA . PHE A 1 111 ? -13.739 -1.110 17.200 1.00 93.81 111 PHE A CA 1
ATOM 868 C C . PHE A 1 111 ? -14.093 -0.330 18.478 1.00 93.81 111 PHE A C 1
ATOM 870 O O . PHE A 1 111 ? -13.417 -0.488 19.491 1.00 93.81 111 PHE A O 1
ATOM 877 N N . LEU A 1 112 ? -15.179 0.449 18.463 1.00 94.81 112 LEU A N 1
ATOM 878 C CA . LEU A 1 112 ? -15.717 1.164 19.619 1.00 94.81 112 LEU A CA 1
ATOM 879 C C . LEU A 1 112 ? -17.034 0.545 20.100 1.00 94.81 112 LEU A C 1
ATOM 881 O O . LEU A 1 112 ? -17.842 0.035 19.319 1.00 94.81 112 LEU A O 1
ATOM 885 N N . SER A 1 113 ? -17.270 0.615 21.407 1.00 93.25 113 SER A N 1
ATOM 886 C CA . SER A 1 113 ? -18.557 0.327 22.032 1.00 93.25 113 SER A CA 1
ATOM 887 C C . SER A 1 113 ? -19.578 1.432 21.736 1.00 93.25 113 SER A C 1
ATOM 889 O O . SER A 1 113 ? -19.226 2.567 21.414 1.00 93.25 113 SER A O 1
ATOM 891 N N . SER A 1 114 ? -20.868 1.130 21.918 1.00 92.44 114 SER A N 1
ATOM 892 C CA . SER A 1 114 ? -21.931 2.136 21.792 1.00 92.44 114 SER A CA 1
ATOM 893 C C . SER A 1 114 ? -21.719 3.323 22.735 1.00 92.44 114 SER A C 1
ATOM 895 O O . SER A 1 114 ? -21.860 4.460 22.305 1.00 92.44 114 SER A O 1
ATOM 897 N N . SER A 1 115 ? -21.286 3.080 23.978 1.00 93.38 115 SER A N 1
ATOM 898 C CA . SER A 1 115 ? -21.015 4.152 24.942 1.00 93.38 115 SER A CA 1
ATOM 899 C C . SER A 1 115 ? -19.854 5.058 24.520 1.00 93.38 115 SER A C 1
ATOM 901 O O . SER A 1 115 ? -19.944 6.271 24.690 1.00 93.38 115 SER A O 1
ATOM 903 N N . GLN A 1 116 ? -18.791 4.496 23.935 1.00 95.06 116 GLN A N 1
ATOM 904 C CA . GLN A 1 116 ? -17.680 5.273 23.376 1.00 95.06 116 GLN A CA 1
ATOM 905 C C . GLN A 1 116 ? -18.153 6.125 22.191 1.00 95.06 116 GLN A C 1
ATOM 907 O O . GLN A 1 116 ? -17.849 7.313 22.126 1.00 95.06 116 GLN A O 1
ATOM 912 N N . ILE A 1 117 ? -18.946 5.549 21.282 1.00 94.19 117 ILE A N 1
ATOM 913 C CA . ILE A 1 117 ? -19.501 6.274 20.127 1.00 94.19 117 ILE A CA 1
ATOM 914 C C . ILE A 1 117 ? -20.422 7.411 20.582 1.00 94.19 117 ILE A C 1
ATOM 916 O O . ILE A 1 117 ? -20.340 8.519 20.055 1.00 94.19 117 ILE A O 1
ATOM 920 N N . ASP A 1 118 ? -21.289 7.160 21.560 1.00 94.69 118 ASP A N 1
ATOM 921 C CA . ASP A 1 118 ? -22.217 8.166 22.075 1.00 94.69 118 ASP A CA 1
ATOM 922 C C . ASP A 1 118 ? -21.482 9.307 22.792 1.00 94.69 118 ASP A C 1
ATOM 924 O O . ASP A 1 118 ? -21.865 10.469 22.635 1.00 94.69 118 ASP A O 1
ATOM 928 N N . ALA A 1 119 ? -20.387 9.010 23.501 1.00 94.31 119 ALA A N 1
ATOM 929 C CA . ALA A 1 119 ? -19.523 10.025 24.101 1.00 94.31 119 ALA A CA 1
ATOM 930 C C . ALA A 1 119 ? -18.885 10.939 23.040 1.00 94.31 119 ALA A C 1
ATOM 932 O O . ALA A 1 119 ? -18.956 12.163 23.163 1.00 94.31 119 ALA A O 1
ATOM 933 N N . GLU A 1 120 ? -18.340 10.372 21.960 1.00 95.12 120 GLU A N 1
ATOM 934 C CA . GLU A 1 120 ? -17.758 11.154 20.859 1.00 95.12 120 GLU A CA 1
ATOM 935 C C . GLU A 1 120 ? -18.817 11.969 20.101 1.00 95.12 120 GLU A C 1
ATOM 937 O O . GLU A 1 120 ? -18.594 13.126 19.741 1.00 95.12 120 GLU A O 1
ATOM 942 N N . ARG A 1 121 ? -20.020 11.414 19.905 1.00 95.12 121 ARG A N 1
ATOM 943 C CA . ARG A 1 121 ? -21.152 12.154 19.324 1.00 95.12 121 ARG A CA 1
ATOM 944 C C . ARG A 1 121 ? -21.575 13.326 20.203 1.00 95.12 121 ARG A C 1
ATOM 946 O O . ARG A 1 121 ? -21.855 14.407 19.682 1.00 95.12 121 ARG A O 1
ATOM 953 N N . ALA A 1 122 ? -21.624 13.131 21.519 1.00 94.56 122 ALA A N 1
ATOM 954 C CA . ALA A 1 122 ? -21.922 14.200 22.464 1.00 94.56 122 ALA A CA 1
ATOM 955 C C . ALA A 1 122 ? -20.834 15.286 22.435 1.00 94.56 122 ALA A C 1
ATOM 957 O O . ALA A 1 122 ? -21.164 16.471 22.382 1.00 94.56 122 ALA A O 1
ATOM 958 N N . ALA A 1 123 ? -19.555 14.898 22.387 1.00 93.06 123 ALA A N 1
ATOM 959 C CA . ALA A 1 123 ? -18.433 15.826 22.266 1.00 93.06 123 ALA A CA 1
ATOM 960 C C . ALA A 1 123 ? -18.501 16.651 20.968 1.00 93.06 123 ALA A C 1
ATOM 962 O O . ALA A 1 123 ? -18.431 17.881 21.023 1.00 93.06 123 ALA A O 1
ATOM 963 N N . ALA A 1 124 ? -18.740 16.007 19.820 1.00 92.69 124 ALA A N 1
ATOM 964 C CA . ALA A 1 124 ? -18.912 16.685 18.534 1.00 92.69 124 ALA A CA 1
ATOM 965 C C . ALA A 1 124 ? -20.096 17.666 18.561 1.00 92.69 124 ALA A C 1
ATOM 967 O O . ALA A 1 124 ? -19.973 18.816 18.137 1.00 92.69 124 ALA A O 1
ATOM 968 N N . ARG A 1 125 ? -21.229 17.255 19.149 1.00 94.75 125 ARG A N 1
ATOM 969 C CA . ARG A 1 125 ? -22.407 18.118 19.312 1.00 94.75 125 ARG A CA 1
ATOM 970 C C . ARG A 1 125 ? -22.108 19.343 20.175 1.00 94.75 125 ARG A C 1
ATOM 972 O O . ARG A 1 125 ? -22.490 20.449 19.798 1.00 94.75 125 ARG A O 1
ATOM 979 N N . ASN A 1 126 ? -21.406 19.160 21.293 1.00 94.56 126 ASN A N 1
ATOM 980 C CA . ASN A 1 126 ? -20.992 20.253 22.176 1.00 94.56 126 ASN A CA 1
ATOM 981 C C . ASN A 1 126 ? -20.044 21.228 21.461 1.00 94.56 126 ASN A C 1
ATOM 983 O O . ASN A 1 126 ? -20.150 22.439 21.650 1.00 94.56 126 ASN A O 1
ATOM 987 N N . ALA A 1 127 ? -19.182 20.715 20.580 1.00 93.00 127 ALA A N 1
ATOM 988 C CA . ALA A 1 127 ? -18.302 21.504 19.721 1.00 93.00 127 ALA A CA 1
ATOM 989 C C . ALA A 1 127 ? -18.999 22.097 18.477 1.00 93.00 127 ALA A C 1
ATOM 991 O O . ALA A 1 127 ? -18.356 22.804 17.703 1.00 93.00 127 ALA A O 1
ATOM 992 N N . ARG A 1 128 ? -20.302 21.839 18.275 1.00 93.44 128 ARG A N 1
ATOM 993 C CA . ARG A 1 128 ? -21.081 22.228 17.080 1.00 93.44 128 ARG A CA 1
ATOM 994 C C . ARG A 1 128 ? -20.481 21.702 15.768 1.00 93.44 128 ARG A C 1
ATOM 996 O O . ARG A 1 128 ? -20.521 22.378 14.743 1.00 93.44 128 ARG A O 1
ATOM 1003 N N . GLN A 1 129 ? -19.936 20.492 15.808 1.00 92.38 129 GLN A N 1
ATOM 1004 C CA . GLN A 1 129 ? -19.338 19.793 14.675 1.00 92.38 129 GLN A CA 1
ATOM 1005 C C . GLN A 1 129 ? -20.128 18.524 14.344 1.00 92.38 129 GLN A C 1
ATOM 1007 O O . GLN A 1 129 ? -20.856 17.980 15.180 1.00 92.38 129 GLN A O 1
ATOM 1012 N N . PHE A 1 130 ? -19.979 18.040 13.111 1.00 91.00 130 PHE A N 1
ATOM 1013 C CA . PHE A 1 130 ? -20.446 16.705 12.753 1.00 91.00 130 PHE A CA 1
ATOM 1014 C C . PHE A 1 130 ? -19.573 15.647 13.431 1.00 91.00 130 PHE A C 1
ATOM 1016 O O . PHE A 1 130 ? -18.379 15.854 13.637 1.00 91.00 130 PHE A O 1
ATOM 1023 N N . PHE A 1 131 ? -20.175 14.511 13.777 1.00 92.38 131 PHE A N 1
ATOM 1024 C CA . PHE A 1 131 ? -19.429 13.366 14.285 1.00 92.38 131 PHE A CA 1
ATOM 1025 C C . PHE A 1 131 ? -18.574 12.773 13.158 1.00 92.38 131 PHE A C 1
ATOM 1027 O O . PHE A 1 131 ? -19.113 12.198 12.213 1.00 92.38 131 PHE A O 1
ATOM 1034 N N . ASP A 1 132 ? -17.256 12.926 13.273 1.00 93.19 132 ASP A N 1
ATOM 1035 C CA . ASP A 1 132 ? -16.267 12.394 12.339 1.00 93.19 132 ASP A CA 1
ATOM 1036 C C . ASP A 1 132 ? -14.993 12.005 13.099 1.00 93.19 132 ASP A C 1
ATOM 1038 O O . ASP A 1 132 ? -14.407 12.815 13.819 1.00 93.19 132 ASP A O 1
ATOM 1042 N N . LEU A 1 133 ? -14.553 10.758 12.929 1.00 95.06 133 LEU A N 1
ATOM 1043 C CA . LEU A 1 133 ? -13.315 10.254 13.525 1.00 95.06 133 LEU A CA 1
ATOM 1044 C C . LEU A 1 133 ? -12.106 10.408 12.596 1.00 95.06 133 LEU A C 1
ATOM 1046 O O . LEU A 1 133 ? -10.976 10.181 13.019 1.00 95.06 133 LEU A O 1
ATOM 1050 N N . SER A 1 134 ? -12.297 10.807 11.339 1.00 94.94 134 SER A N 1
ATOM 1051 C CA . SER A 1 134 ? -11.208 10.933 10.363 1.00 94.94 134 SER A CA 1
ATOM 1052 C C . SER A 1 134 ? -10.068 11.856 10.832 1.00 94.94 134 SER A C 1
ATOM 1054 O O . SER A 1 134 ? -8.908 11.469 10.667 1.00 94.94 134 SER A O 1
ATOM 1056 N N . PRO A 1 135 ? -10.322 13.009 11.493 1.00 94.56 135 PRO A N 1
ATOM 1057 C CA . PRO A 1 135 ? -9.255 13.848 12.045 1.00 94.56 135 PRO A CA 1
ATOM 1058 C C . PRO A 1 135 ? -8.443 13.155 13.145 1.00 94.56 135 PRO A C 1
ATOM 1060 O O . PRO A 1 135 ? -7.236 13.381 13.251 1.00 94.56 135 PRO A O 1
ATOM 1063 N N . LEU A 1 136 ? -9.087 12.302 13.949 1.00 95.19 136 LEU A N 1
ATOM 1064 C CA . LEU A 1 136 ? -8.426 11.537 15.006 1.00 95.19 136 LEU A CA 1
ATOM 1065 C C . LEU A 1 136 ? -7.457 10.510 14.406 1.00 95.19 136 LEU A C 1
ATOM 1067 O O . LEU A 1 136 ? -6.296 10.463 14.807 1.00 95.19 136 LEU A O 1
ATOM 1071 N N . PHE A 1 137 ? -7.903 9.755 13.397 1.00 97.25 137 PHE A N 1
ATOM 1072 C CA . PHE A 1 137 ? -7.051 8.810 12.667 1.00 97.25 137 PHE A CA 1
ATOM 1073 C C . PHE A 1 137 ? -5.908 9.518 11.939 1.00 97.25 137 PHE A C 1
ATOM 1075 O O . PHE A 1 137 ? -4.764 9.075 12.005 1.00 97.25 137 PHE A O 1
ATOM 1082 N N . HIS A 1 138 ? -6.197 10.639 11.271 1.00 95.94 138 HIS A N 1
ATOM 1083 C CA . HIS A 1 138 ? -5.180 11.421 10.574 1.00 95.94 138 HIS A CA 1
ATOM 1084 C C . HIS A 1 138 ? -4.081 11.898 11.529 1.00 95.94 138 HIS A C 1
ATOM 1086 O O . HIS A 1 138 ? -2.902 11.710 11.240 1.00 95.94 138 HIS A O 1
ATOM 1092 N N . ARG A 1 139 ? -4.453 12.463 12.686 1.00 96.88 139 ARG A N 1
ATOM 1093 C CA . ARG A 1 139 ? -3.489 12.924 13.694 1.00 96.88 139 ARG A CA 1
ATOM 1094 C C . ARG A 1 139 ? -2.642 11.773 14.233 1.00 96.88 139 ARG A C 1
ATOM 1096 O O . ARG A 1 139 ? -1.423 11.906 14.274 1.00 96.88 139 ARG A O 1
ATOM 1103 N N . ALA A 1 140 ? -3.278 10.659 14.602 1.00 97.38 140 ALA A N 1
ATOM 1104 C CA . ALA A 1 140 ? -2.578 9.494 15.136 1.00 97.38 140 ALA A CA 1
ATOM 1105 C C . ALA A 1 140 ? -1.553 8.934 14.136 1.00 97.38 140 ALA A C 1
ATOM 1107 O O . ALA A 1 140 ? -0.430 8.610 14.527 1.00 97.38 140 ALA A O 1
ATOM 1108 N N . ALA A 1 141 ? -1.914 8.880 12.850 1.00 97.06 141 ALA A N 1
ATOM 1109 C CA . ALA A 1 141 ? -1.025 8.437 11.783 1.00 97.06 141 ALA A CA 1
ATOM 1110 C C . ALA A 1 141 ? 0.142 9.410 11.544 1.00 97.06 141 ALA A C 1
ATOM 1112 O O . ALA A 1 141 ? 1.296 8.986 11.526 1.00 97.06 141 ALA A O 1
ATOM 1113 N N . VAL A 1 142 ? -0.131 10.715 11.426 1.00 96.56 142 VAL A N 1
ATOM 1114 C CA . VAL A 1 142 ? 0.915 11.727 11.195 1.00 96.56 142 VAL A CA 1
ATOM 1115 C C . VAL A 1 142 ? 1.934 11.740 12.333 1.00 96.56 142 VAL A C 1
ATOM 1117 O O . VAL A 1 142 ? 3.130 11.781 12.068 1.00 96.56 142 VAL A O 1
ATOM 1120 N N . GLU A 1 143 ? 1.484 11.640 13.583 1.00 96.12 143 GLU A N 1
ATOM 1121 C CA . GLU A 1 143 ? 2.362 11.608 14.758 1.00 96.12 143 GLU A CA 1
ATOM 1122 C C . GLU A 1 143 ? 3.333 10.414 14.751 1.00 96.12 143 GLU A C 1
ATOM 1124 O O . GLU A 1 143 ? 4.486 10.553 15.152 1.00 96.12 143 GLU A O 1
ATOM 1129 N N . ARG A 1 144 ? 2.889 9.241 14.277 1.00 94.88 144 ARG A N 1
ATOM 1130 C CA . ARG A 1 144 ? 3.657 7.982 14.362 1.00 94.88 144 ARG A CA 1
ATOM 1131 C C . ARG A 1 144 ? 4.442 7.641 13.102 1.00 94.88 144 ARG A C 1
ATOM 1133 O O . ARG A 1 144 ? 5.474 6.977 13.185 1.00 94.88 144 ARG A O 1
ATOM 1140 N N . PHE A 1 145 ? 3.941 8.052 11.941 1.00 94.81 145 PHE A N 1
ATOM 1141 C CA . PHE A 1 145 ? 4.474 7.667 10.632 1.00 94.81 145 PHE A CA 1
ATOM 1142 C C . PHE A 1 145 ? 4.938 8.867 9.799 1.00 94.81 145 PHE A C 1
ATOM 1144 O O . PHE A 1 145 ? 5.626 8.678 8.800 1.00 94.81 145 PHE A O 1
ATOM 1151 N N . GLY A 1 146 ? 4.580 10.097 10.186 1.00 94.69 146 GLY A N 1
ATOM 1152 C CA . GLY A 1 146 ? 4.884 11.313 9.424 1.00 94.69 146 GLY A CA 1
ATOM 1153 C C . GLY A 1 146 ? 3.947 11.563 8.237 1.00 94.69 146 GLY A C 1
ATOM 1154 O O . GLY A 1 146 ? 4.152 12.514 7.488 1.00 94.69 146 GLY A O 1
ATOM 1155 N N . PHE A 1 147 ? 2.915 10.735 8.051 1.00 95.19 147 PHE A N 1
ATOM 1156 C CA . PHE A 1 147 ? 1.932 10.867 6.975 1.00 95.19 147 PHE A CA 1
ATOM 1157 C C . PHE A 1 147 ? 0.541 10.375 7.398 1.00 95.19 147 PHE A C 1
ATOM 1159 O O . PHE A 1 147 ? 0.394 9.619 8.355 1.00 95.19 147 PHE A O 1
ATOM 1166 N N . GLY A 1 148 ? -0.494 10.825 6.682 1.00 94.75 148 GLY A N 1
ATOM 1167 C CA . GLY A 1 148 ? -1.892 10.447 6.924 1.00 94.75 148 GLY A CA 1
ATOM 1168 C C . GLY A 1 148 ? -2.443 9.454 5.895 1.00 94.75 148 GLY A C 1
ATOM 1169 O O . GLY A 1 148 ? -1.696 8.782 5.193 1.00 94.75 148 GLY A O 1
ATOM 1170 N N . ALA A 1 149 ? -3.771 9.420 5.740 1.00 93.31 149 ALA A N 1
ATOM 1171 C CA . ALA A 1 149 ? -4.472 8.502 4.829 1.00 93.31 149 ALA A CA 1
ATOM 1172 C C . ALA A 1 149 ? -4.064 8.609 3.344 1.00 93.31 149 ALA A C 1
ATOM 1174 O O . ALA A 1 149 ? -4.281 7.672 2.585 1.00 93.31 149 ALA A O 1
ATOM 1175 N N . GLY A 1 150 ? -3.472 9.733 2.924 1.00 93.50 150 GLY A N 1
ATOM 1176 C CA . GLY A 1 150 ? -2.921 9.902 1.574 1.00 93.50 150 GLY A CA 1
ATOM 1177 C C . GLY A 1 150 ? -1.586 9.187 1.342 1.00 93.50 150 GLY A C 1
ATOM 1178 O O . GLY A 1 150 ? -1.123 9.148 0.208 1.00 93.50 150 GLY A O 1
ATOM 1179 N N . GLY A 1 151 ? -0.981 8.622 2.390 1.00 94.81 151 GLY A N 1
ATOM 1180 C CA . GLY A 1 151 ? 0.334 7.990 2.352 1.00 94.81 151 GLY A CA 1
ATOM 1181 C C . GLY A 1 151 ? 1.506 8.974 2.343 1.00 94.81 151 GLY A C 1
ATOM 1182 O O . GLY A 1 151 ? 1.304 10.189 2.415 1.00 94.81 151 GLY A O 1
ATOM 1183 N N . PRO A 1 152 ? 2.745 8.458 2.315 1.00 95.00 152 PRO A N 1
ATOM 1184 C CA . PRO A 1 152 ? 3.941 9.285 2.251 1.00 95.00 152 PRO A CA 1
ATOM 1185 C C . PRO A 1 152 ? 4.135 9.886 0.856 1.00 95.00 152 PRO A C 1
ATOM 1187 O O . PRO A 1 152 ? 3.481 9.500 -0.118 1.00 95.00 152 PRO A O 1
ATOM 1190 N N . SER A 1 153 ? 5.076 10.824 0.761 1.00 92.94 153 SER A N 1
ATOM 1191 C CA . SER A 1 153 ? 5.486 11.414 -0.510 1.00 92.94 153 SER A CA 1
ATOM 1192 C C . SER A 1 153 ? 5.995 10.347 -1.479 1.00 92.94 153 SER A C 1
ATOM 1194 O O . SER A 1 153 ? 6.837 9.525 -1.115 1.00 92.94 153 SER A O 1
ATOM 1196 N N . ALA A 1 154 ? 5.501 10.375 -2.716 1.00 87.94 154 ALA A N 1
ATOM 1197 C CA . ALA A 1 154 ? 5.958 9.490 -3.780 1.00 87.94 154 ALA A CA 1
ATOM 1198 C C . ALA A 1 154 ? 7.043 10.179 -4.633 1.00 87.94 154 ALA A C 1
ATOM 1200 O O . ALA A 1 154 ? 6.957 11.389 -4.862 1.00 87.94 154 ALA A O 1
ATOM 1201 N N . PRO A 1 155 ? 8.029 9.440 -5.178 1.00 76.44 155 PRO A N 1
ATOM 1202 C CA . PRO A 1 155 ? 9.074 10.021 -6.032 1.00 76.44 155 PRO A CA 1
ATOM 1203 C C . PRO A 1 155 ? 8.550 10.727 -7.295 1.00 76.44 155 PRO A C 1
ATOM 1205 O O . PRO A 1 155 ? 9.183 11.653 -7.787 1.00 76.44 155 PRO A O 1
ATOM 1208 N N . GLY A 1 156 ? 7.374 10.334 -7.796 1.00 69.19 156 GLY A N 1
ATOM 1209 C CA . GLY A 1 156 ? 6.693 10.989 -8.922 1.00 69.19 156 GLY A CA 1
ATOM 1210 C C . GLY A 1 156 ? 5.985 12.307 -8.587 1.00 69.19 15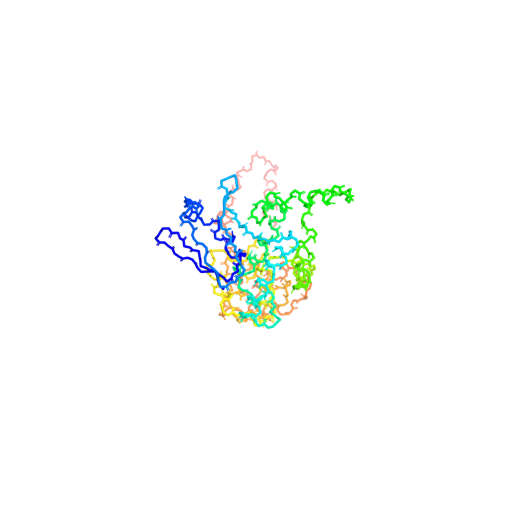6 GLY A C 1
ATOM 1211 O O . GLY A 1 156 ? 5.320 12.864 -9.456 1.00 69.19 156 GLY A O 1
ATOM 1212 N N . GLY A 1 157 ? 6.097 12.788 -7.346 1.00 80.31 157 GLY A N 1
ATOM 1213 C CA . GLY A 1 157 ? 5.383 13.955 -6.836 1.00 80.31 157 GLY A CA 1
ATOM 1214 C C . GLY A 1 157 ? 4.103 13.595 -6.076 1.00 80.31 157 GLY A C 1
ATOM 1215 O O . GLY A 1 157 ? 3.503 12.538 -6.274 1.00 80.31 157 GLY A O 1
ATOM 1216 N N . GLY A 1 158 ? 3.686 14.499 -5.186 1.00 88.31 158 GLY A N 1
ATOM 1217 C CA . GLY A 1 158 ? 2.504 14.320 -4.338 1.00 88.31 158 GLY A CA 1
ATOM 1218 C C . GLY A 1 158 ? 2.660 13.232 -3.268 1.00 88.31 158 GLY A C 1
ATOM 1219 O O . GLY A 1 158 ? 3.761 12.755 -2.991 1.00 88.31 158 GLY A O 1
ATOM 1220 N N . VAL A 1 159 ? 1.537 12.860 -2.652 1.00 93.12 159 VAL A N 1
ATOM 1221 C CA . VAL A 1 159 ? 1.432 11.757 -1.682 1.00 93.12 159 VAL A CA 1
ATOM 1222 C C . VAL A 1 159 ? 0.723 10.568 -2.318 1.00 93.12 159 VAL A C 1
ATOM 1224 O O . VAL A 1 159 ? -0.171 10.758 -3.146 1.00 93.12 159 VAL A O 1
ATOM 1227 N N . ASN A 1 160 ? 1.115 9.346 -1.953 1.00 93.56 160 ASN A N 1
ATOM 1228 C CA . ASN A 1 160 ? 0.440 8.150 -2.445 1.00 93.56 160 ASN A CA 1
ATOM 1229 C C . ASN A 1 160 ? 0.376 7.037 -1.391 1.00 93.56 160 ASN A C 1
ATOM 1231 O O . ASN A 1 160 ? 1.387 6.655 -0.805 1.00 93.56 160 ASN A O 1
ATOM 1235 N N . ALA A 1 161 ? -0.821 6.493 -1.179 1.00 94.31 161 ALA A N 1
ATOM 1236 C CA . ALA A 1 161 ? -1.082 5.408 -0.240 1.00 94.31 161 ALA A CA 1
ATOM 1237 C C . ALA A 1 161 ? -0.823 4.016 -0.833 1.00 94.31 161 ALA A C 1
ATOM 1239 O O . ALA A 1 161 ? -0.711 3.050 -0.087 1.00 94.31 161 ALA A O 1
ATOM 1240 N N . ARG A 1 162 ? -0.734 3.888 -2.161 1.00 93.75 162 ARG A N 1
ATOM 1241 C CA . ARG A 1 162 ? -0.535 2.607 -2.848 1.00 93.75 162 ARG A CA 1
ATOM 1242 C C . ARG A 1 162 ? 0.889 2.107 -2.621 1.00 93.75 162 ARG A C 1
ATOM 1244 O O . ARG A 1 162 ? 1.849 2.766 -3.025 1.00 93.75 162 ARG A O 1
ATOM 1251 N N . HIS A 1 163 ? 1.030 0.942 -1.995 1.00 95.69 163 HIS A N 1
ATOM 1252 C CA . HIS A 1 163 ? 2.338 0.358 -1.701 1.00 95.69 163 HIS A CA 1
ATOM 1253 C C . HIS A 1 163 ? 3.144 0.106 -2.979 1.00 95.69 163 HIS A C 1
ATOM 1255 O O . HIS A 1 163 ? 4.346 0.366 -3.043 1.00 95.69 163 HIS A O 1
ATOM 1261 N N . GLU A 1 164 ? 2.462 -0.356 -4.024 1.00 95.50 164 GLU A N 1
ATOM 1262 C CA . GLU A 1 164 ? 3.063 -0.739 -5.293 1.00 95.50 164 GLU A CA 1
ATOM 1263 C C . GLU A 1 164 ? 3.701 0.443 -6.025 1.00 95.50 164 GLU A C 1
ATOM 1265 O O . GLU A 1 164 ? 4.679 0.252 -6.742 1.00 95.50 164 GLU A O 1
ATOM 1270 N N . VAL A 1 165 ? 3.225 1.671 -5.788 1.00 94.88 165 VAL A N 1
ATOM 1271 C CA . VAL A 1 165 ? 3.848 2.889 -6.322 1.00 94.88 165 VAL A CA 1
ATOM 1272 C C . VAL A 1 165 ? 5.244 3.047 -5.729 1.00 94.88 165 VAL A C 1
ATOM 1274 O O . VAL A 1 165 ? 6.215 3.217 -6.463 1.00 94.88 165 VAL A O 1
ATOM 1277 N N . HIS A 1 166 ? 5.365 2.948 -4.405 1.00 95.81 166 HIS A N 1
ATOM 1278 C CA . HIS A 1 166 ? 6.648 3.108 -3.718 1.00 95.81 166 HIS A CA 1
ATOM 1279 C C . HIS A 1 166 ? 7.645 2.024 -4.112 1.00 95.81 166 HIS A C 1
ATOM 1281 O O . HIS A 1 166 ? 8.810 2.325 -4.356 1.00 95.81 166 HIS A O 1
ATOM 1287 N N . VAL A 1 167 ? 7.181 0.780 -4.243 1.00 96.81 167 VAL A N 1
ATOM 1288 C CA . VAL A 1 167 ? 8.021 -0.336 -4.696 1.00 96.81 167 VAL A CA 1
ATOM 1289 C C . VAL A 1 167 ? 8.449 -0.157 -6.152 1.00 96.81 167 VAL A C 1
ATOM 1291 O O . VAL A 1 167 ? 9.625 -0.337 -6.454 1.00 96.81 167 VAL A O 1
ATOM 1294 N N . ALA A 1 168 ? 7.545 0.247 -7.049 1.00 95.62 168 ALA A N 1
ATOM 1295 C CA . ALA A 1 168 ? 7.865 0.475 -8.459 1.00 95.62 168 ALA A CA 1
ATOM 1296 C C . ALA A 1 168 ? 8.974 1.522 -8.635 1.00 95.62 168 ALA A C 1
ATOM 1298 O O . ALA A 1 168 ? 9.934 1.295 -9.371 1.00 95.62 168 ALA A O 1
ATOM 1299 N N . TYR A 1 169 ? 8.876 2.653 -7.931 1.00 94.94 169 TYR A N 1
ATOM 1300 C CA . TYR A 1 169 ? 9.906 3.690 -8.003 1.00 94.94 169 TYR A CA 1
ATOM 1301 C C . TYR A 1 169 ? 11.207 3.298 -7.300 1.00 94.94 169 TYR A C 1
ATOM 1303 O O . TYR A 1 169 ? 12.273 3.638 -7.804 1.00 94.94 169 TYR A O 1
ATOM 1311 N N . ALA A 1 170 ? 11.147 2.565 -6.187 1.00 95.94 170 ALA A N 1
ATOM 1312 C CA . ALA A 1 170 ? 12.347 2.031 -5.546 1.00 95.94 170 ALA A CA 1
ATOM 1313 C C . ALA A 1 170 ? 13.109 1.099 -6.503 1.00 95.94 170 ALA A C 1
ATOM 1315 O O . ALA A 1 170 ? 14.307 1.261 -6.712 1.00 95.94 170 ALA A O 1
ATOM 1316 N N . LEU A 1 171 ? 12.397 0.189 -7.173 1.00 97.00 171 LEU A N 1
ATOM 1317 C CA . LEU A 1 171 ? 12.975 -0.687 -8.190 1.00 97.00 171 LEU A CA 1
ATOM 1318 C C . LEU A 1 171 ? 13.559 0.092 -9.374 1.00 97.00 171 LEU A C 1
ATOM 1320 O O . LEU A 1 171 ? 14.655 -0.221 -9.834 1.00 97.00 171 LEU A O 1
ATOM 1324 N N . LEU A 1 172 ? 12.851 1.116 -9.852 1.00 95.44 172 LEU A N 1
ATOM 1325 C CA . LEU A 1 172 ? 13.318 1.971 -10.942 1.00 95.44 172 LEU A CA 1
ATOM 1326 C C . LEU A 1 172 ? 14.640 2.666 -10.587 1.00 95.44 172 LEU A C 1
ATOM 1328 O O . LEU A 1 172 ? 15.543 2.713 -11.417 1.00 95.44 172 LEU A O 1
ATOM 1332 N N . LEU A 1 173 ? 14.756 3.169 -9.357 1.00 94.81 173 LEU A N 1
ATOM 1333 C CA . LEU A 1 173 ? 15.948 3.847 -8.838 1.00 94.81 173 LEU A CA 1
ATOM 1334 C C . LEU A 1 173 ? 17.052 2.880 -8.382 1.00 94.81 173 LEU A C 1
ATOM 1336 O O . LEU A 1 173 ? 18.107 3.332 -7.948 1.00 94.81 173 LEU A O 1
ATOM 1340 N N . ASN A 1 174 ? 16.833 1.567 -8.506 1.00 96.50 174 ASN A N 1
ATOM 1341 C CA . ASN A 1 174 ? 17.718 0.524 -7.988 1.00 96.50 174 ASN A CA 1
ATOM 1342 C C . ASN A 1 174 ? 17.973 0.626 -6.471 1.00 96.50 174 ASN A C 1
ATOM 1344 O O . ASN A 1 174 ? 19.051 0.293 -5.979 1.00 96.50 174 ASN A O 1
ATOM 1348 N N . GLU A 1 175 ? 16.970 1.084 -5.726 1.00 96.31 175 GLU A N 1
ATOM 1349 C CA . GLU A 1 175 ? 16.982 1.066 -4.267 1.00 96.31 175 GLU A CA 1
ATOM 1350 C C . GLU A 1 175 ? 16.905 -0.382 -3.747 1.00 96.31 175 GLU A C 1
ATOM 1352 O O . GLU A 1 175 ? 16.294 -1.252 -4.386 1.00 96.31 175 GLU A O 1
ATOM 1357 N N . PRO A 1 176 ? 17.476 -0.673 -2.565 1.00 95.06 176 PRO A N 1
ATOM 1358 C CA . PRO A 1 176 ? 17.451 -2.009 -1.988 1.00 95.06 176 PRO A CA 1
ATOM 1359 C C . PRO A 1 176 ? 16.042 -2.351 -1.479 1.00 95.06 176 PRO A C 1
ATOM 1361 O O . PRO A 1 176 ? 15.655 -2.007 -0.358 1.00 95.06 176 PRO A O 1
ATOM 1364 N N . VAL A 1 177 ? 15.267 -3.047 -2.313 1.00 97.12 177 VAL A N 1
ATOM 1365 C CA . VAL A 1 177 ? 13.964 -3.620 -1.948 1.00 97.12 177 VAL A CA 1
ATOM 1366 C C . VAL A 1 177 ? 14.169 -5.037 -1.394 1.00 97.12 177 VAL A C 1
ATOM 1368 O O . VAL A 1 177 ? 14.750 -5.866 -2.098 1.00 97.12 177 VAL A O 1
ATOM 1371 N N . PRO A 1 178 ? 13.699 -5.356 -0.172 1.00 97.25 178 PRO A N 1
ATOM 1372 C CA . PRO A 1 178 ? 13.881 -6.681 0.417 1.00 97.25 178 PRO A CA 1
ATOM 1373 C C . PRO A 1 178 ? 13.248 -7.806 -0.414 1.00 97.25 178 PRO A C 1
ATOM 1375 O O . PRO A 1 178 ? 12.119 -7.677 -0.893 1.00 97.25 178 PRO A O 1
ATOM 1378 N N . ASP A 1 179 ? 13.916 -8.960 -0.494 1.00 96.56 179 ASP A N 1
ATOM 1379 C CA . ASP A 1 179 ? 13.420 -10.118 -1.253 1.00 96.56 179 ASP A CA 1
ATOM 1380 C C . ASP A 1 179 ? 12.048 -10.601 -0.779 1.00 96.56 179 ASP A C 1
ATOM 1382 O O . ASP A 1 179 ? 11.233 -11.030 -1.591 1.00 96.56 179 ASP A O 1
ATOM 1386 N N . ALA A 1 180 ? 11.753 -10.498 0.521 1.00 96.69 180 ALA A N 1
ATOM 1387 C CA . ALA A 1 180 ? 10.438 -10.840 1.060 1.00 96.69 180 ALA A CA 1
ATOM 1388 C C . ALA A 1 180 ? 9.317 -10.000 0.422 1.00 96.69 180 ALA A C 1
ATOM 1390 O O . ALA A 1 180 ? 8.275 -10.547 0.065 1.00 96.69 180 ALA A O 1
ATOM 1391 N N . VAL A 1 181 ? 9.557 -8.700 0.211 1.00 97.62 181 VAL A N 1
ATOM 1392 C CA . VAL A 1 181 ? 8.615 -7.795 -0.462 1.00 97.62 181 VAL A CA 1
ATOM 1393 C C . VAL A 1 181 ? 8.467 -8.195 -1.927 1.00 97.62 181 VAL A C 1
ATOM 1395 O O . VAL A 1 181 ? 7.349 -8.384 -2.403 1.00 97.62 181 VAL A O 1
ATOM 1398 N N . LEU A 1 182 ? 9.582 -8.395 -2.638 1.00 97.44 182 LEU A N 1
ATOM 1399 C CA . LEU A 1 182 ? 9.560 -8.796 -4.050 1.00 97.44 182 LEU A CA 1
ATOM 1400 C C . LEU A 1 182 ? 8.837 -10.131 -4.256 1.00 97.44 182 LEU A C 1
ATOM 1402 O O . LEU A 1 182 ? 8.058 -10.278 -5.194 1.00 97.44 182 LEU A O 1
ATOM 1406 N N . ASN A 1 183 ? 9.061 -11.093 -3.365 1.00 97.06 183 ASN A N 1
ATOM 1407 C CA . ASN A 1 183 ? 8.414 -12.398 -3.407 1.00 97.06 183 ASN A CA 1
ATOM 1408 C C . ASN A 1 183 ? 6.906 -12.306 -3.164 1.00 97.06 183 ASN A C 1
ATOM 1410 O O . ASN A 1 183 ? 6.160 -13.049 -3.797 1.00 97.06 183 ASN A O 1
ATOM 1414 N N . ASP A 1 184 ? 6.443 -11.404 -2.296 1.00 96.88 184 ASP A N 1
ATOM 1415 C CA . ASP A 1 184 ? 5.008 -11.165 -2.117 1.00 96.88 184 ASP A CA 1
ATOM 1416 C C . ASP A 1 184 ? 4.374 -10.606 -3.400 1.00 96.88 184 ASP A C 1
ATOM 1418 O O . ASP A 1 184 ? 3.324 -11.093 -3.813 1.00 96.88 184 ASP A O 1
ATOM 1422 N N . TYR A 1 185 ? 5.038 -9.672 -4.094 1.00 96.62 185 TYR A N 1
ATOM 1423 C CA . TYR A 1 185 ? 4.566 -9.175 -5.394 1.00 96.62 185 TYR A CA 1
ATOM 1424 C C . TYR A 1 185 ? 4.577 -10.245 -6.488 1.00 96.62 185 TYR A C 1
ATOM 1426 O O . TYR A 1 185 ? 3.614 -10.347 -7.240 1.00 96.62 185 TYR A O 1
ATOM 1434 N N . ARG A 1 186 ? 5.617 -11.086 -6.561 1.00 95.12 186 ARG A N 1
ATOM 1435 C CA . ARG A 1 186 ? 5.699 -12.182 -7.548 1.00 95.12 186 ARG A CA 1
ATOM 1436 C C . ARG A 1 186 ? 4.603 -13.238 -7.379 1.00 95.12 186 ARG A C 1
ATOM 1438 O O . ARG A 1 186 ? 4.276 -13.923 -8.339 1.00 95.12 186 ARG A O 1
ATOM 1445 N N . LYS A 1 187 ? 4.050 -13.393 -6.172 1.00 94.88 187 LYS A N 1
ATOM 1446 C CA . LYS A 1 187 ? 2.929 -14.310 -5.900 1.00 94.88 187 LYS A CA 1
ATOM 1447 C C . LYS A 1 187 ? 1.577 -13.749 -6.338 1.00 94.88 187 LYS A C 1
ATOM 1449 O O . LYS A 1 187 ? 0.607 -14.501 -6.395 1.00 94.88 187 LYS A O 1
ATOM 1454 N N . MET A 1 188 ? 1.482 -12.447 -6.598 1.00 93.00 188 MET A N 1
ATOM 1455 C CA . MET A 1 188 ? 0.244 -11.840 -7.070 1.00 93.00 188 MET A CA 1
ATOM 1456 C C . MET A 1 188 ? 0.024 -12.218 -8.532 1.00 93.00 188 MET A C 1
ATOM 1458 O O . MET A 1 188 ? 0.920 -12.063 -9.352 1.00 93.00 188 MET A O 1
ATOM 1462 N N . GLU A 1 189 ? -1.197 -12.629 -8.879 1.00 87.56 189 GLU A N 1
ATOM 1463 C CA . GLU A 1 189 ? -1.580 -12.919 -10.272 1.00 87.56 189 GLU A CA 1
ATOM 1464 C C . GLU A 1 189 ? -1.287 -11.735 -11.210 1.00 87.56 189 GLU A C 1
ATOM 1466 O O . GLU A 1 189 ? -0.917 -11.908 -12.366 1.00 87.56 189 GLU A O 1
ATOM 1471 N N . ARG A 1 190 ? -1.446 -10.514 -10.686 1.00 84.69 190 ARG A N 1
ATOM 1472 C CA . ARG A 1 190 ? -1.136 -9.255 -11.365 1.00 84.69 190 ARG A CA 1
ATOM 1473 C C . ARG A 1 190 ? -0.537 -8.265 -10.377 1.00 84.69 190 ARG A C 1
ATOM 1475 O O . ARG A 1 190 ? -1.293 -7.588 -9.668 1.00 84.69 190 ARG A O 1
ATOM 1482 N N . ALA A 1 191 ? 0.792 -8.210 -10.335 1.00 88.25 191 ALA A N 1
ATOM 1483 C CA . ALA A 1 191 ? 1.544 -7.155 -9.662 1.00 88.25 191 ALA A CA 1
ATOM 1484 C C . ALA A 1 191 ? 1.396 -5.818 -10.417 1.00 88.25 191 ALA A C 1
ATOM 1486 O O . ALA A 1 191 ? 1.138 -5.817 -11.615 1.00 88.25 191 ALA A O 1
ATOM 1487 N N . PHE A 1 192 ? 1.553 -4.691 -9.713 1.00 91.38 192 PHE A N 1
ATOM 1488 C CA . PHE A 1 192 ? 1.596 -3.337 -10.296 1.00 91.38 192 PHE A CA 1
ATOM 1489 C C . PHE A 1 192 ? 0.421 -2.983 -11.235 1.00 91.38 192 PHE A C 1
ATOM 1491 O O . PHE A 1 192 ? 0.571 -2.846 -12.445 1.00 91.38 192 PHE A O 1
ATOM 1498 N N . ARG A 1 193 ? -0.775 -2.809 -10.661 1.00 84.12 193 ARG A N 1
ATOM 1499 C CA . ARG A 1 193 ? -2.012 -2.490 -11.404 1.00 84.12 193 ARG A CA 1
ATOM 1500 C C . ARG A 1 193 ? -2.180 -0.986 -11.674 1.00 84.12 193 ARG A C 1
ATOM 1502 O O . ARG A 1 193 ? -1.480 -0.168 -11.085 1.00 84.12 193 ARG A O 1
ATOM 1509 N N . TYR A 1 194 ? -3.206 -0.644 -12.455 1.00 82.25 194 TYR A N 1
ATOM 1510 C CA . TYR A 1 194 ? -3.857 0.675 -12.512 1.00 82.25 194 TYR A CA 1
ATOM 1511 C C . TYR A 1 194 ? -3.022 1.857 -13.022 1.00 82.25 194 TYR A C 1
ATOM 1513 O O . TYR A 1 194 ? -3.404 2.962 -12.661 1.00 82.25 194 TYR A O 1
ATOM 1521 N N . ASP A 1 195 ? -1.987 1.648 -13.853 1.00 86.75 195 ASP A N 1
ATOM 1522 C CA . ASP A 1 195 ? -1.009 2.641 -14.380 1.00 86.75 195 ASP A CA 1
ATOM 1523 C C . ASP A 1 195 ? 0.461 2.294 -14.087 1.00 86.75 195 ASP A C 1
ATOM 1525 O O . ASP A 1 195 ? 1.370 2.996 -14.542 1.00 86.75 195 ASP A O 1
ATOM 1529 N N . LEU A 1 196 ? 0.719 1.225 -13.330 1.00 92.62 196 LEU A N 1
ATOM 1530 C CA . LEU A 1 196 ? 2.066 0.776 -12.971 1.00 92.62 196 LEU A CA 1
ATOM 1531 C C . LEU A 1 196 ? 2.543 -0.447 -13.752 1.00 92.62 196 LEU A C 1
ATOM 1533 O O . LEU A 1 196 ? 3.593 -0.993 -13.428 1.00 92.62 196 LEU A O 1
ATOM 1537 N N . GLU A 1 197 ? 1.840 -0.860 -14.803 1.00 92.12 197 GLU A N 1
ATOM 1538 C CA . GLU A 1 197 ? 2.210 -2.027 -15.612 1.00 92.12 197 GLU A CA 1
ATOM 1539 C C . GLU A 1 197 ? 3.630 -1.889 -16.196 1.00 92.12 197 GLU A C 1
ATOM 1541 O O . GLU A 1 197 ? 4.325 -2.874 -16.430 1.00 92.12 197 GLU A O 1
ATOM 1546 N N . TRP A 1 198 ? 4.113 -0.652 -16.361 1.00 93.25 198 TRP A N 1
ATOM 1547 C CA . TRP A 1 198 ? 5.493 -0.361 -16.749 1.00 93.25 198 TRP A CA 1
ATOM 1548 C C . TRP A 1 198 ? 6.547 -0.865 -15.752 1.00 93.25 198 TRP A C 1
ATOM 1550 O O . TRP A 1 198 ? 7.711 -1.007 -16.121 1.00 93.25 198 TRP A O 1
ATOM 1560 N N . ALA A 1 199 ? 6.186 -1.093 -14.490 1.00 95.25 199 ALA A N 1
ATOM 1561 C CA . ALA A 1 199 ? 7.103 -1.503 -13.432 1.00 95.25 199 ALA A CA 1
ATOM 1562 C C . ALA A 1 199 ? 7.317 -3.022 -13.379 1.00 95.25 199 ALA A C 1
ATOM 1564 O O . ALA A 1 199 ? 8.302 -3.478 -12.801 1.00 95.25 199 ALA A O 1
ATOM 1565 N N . GLU A 1 200 ? 6.442 -3.812 -14.005 1.00 94.75 200 GLU A N 1
ATOM 1566 C CA . GLU A 1 200 ? 6.526 -5.276 -14.000 1.00 94.75 200 GLU A CA 1
ATOM 1567 C C . GLU A 1 200 ? 7.881 -5.815 -14.513 1.00 94.75 200 GLU A C 1
ATOM 1569 O O . GLU A 1 200 ? 8.464 -6.674 -13.843 1.00 94.75 200 GLU A O 1
ATOM 1574 N N . PRO A 1 201 ? 8.486 -5.279 -15.595 1.00 95.25 201 PRO A N 1
ATOM 1575 C CA . PRO A 1 201 ? 9.837 -5.666 -16.002 1.00 95.25 201 PRO A CA 1
ATOM 1576 C C . PRO A 1 201 ? 10.905 -5.457 -14.919 1.00 95.25 201 PRO A C 1
ATOM 1578 O O . PRO A 1 201 ? 11.815 -6.273 -14.803 1.00 95.25 201 PRO A O 1
ATOM 1581 N N . LEU A 1 202 ? 10.791 -4.419 -14.081 1.00 96.81 202 LEU A N 1
ATOM 1582 C CA . LEU A 1 202 ? 11.760 -4.135 -13.010 1.00 96.81 202 LEU A CA 1
ATOM 1583 C C . LEU A 1 202 ? 11.701 -5.169 -11.872 1.00 96.81 202 LEU A C 1
ATOM 1585 O O . LEU A 1 202 ? 12.685 -5.378 -11.153 1.00 96.81 202 LEU A O 1
ATOM 1589 N N . LEU A 1 203 ? 10.553 -5.830 -11.694 1.00 95.88 203 LEU A N 1
ATOM 1590 C CA . LEU A 1 203 ? 10.390 -6.909 -10.717 1.00 95.88 203 LEU A CA 1
ATOM 1591 C C . LEU A 1 203 ? 11.185 -8.160 -11.117 1.00 95.88 203 LEU A C 1
ATOM 1593 O O . LEU A 1 203 ? 11.743 -8.844 -10.248 1.00 95.88 203 LEU A O 1
ATOM 1597 N N . ASN A 1 204 ? 11.233 -8.430 -12.423 1.00 92.94 204 ASN A N 1
ATOM 1598 C CA . ASN A 1 204 ? 11.700 -9.691 -12.997 1.00 92.94 204 ASN A CA 1
ATOM 1599 C C . ASN A 1 204 ? 13.100 -9.602 -13.624 1.00 92.94 204 ASN A C 1
ATOM 1601 O O . ASN A 1 204 ? 13.798 -10.611 -13.663 1.00 92.94 204 ASN A O 1
ATOM 1605 N N . VAL A 1 205 ? 13.527 -8.418 -14.070 1.00 96.00 205 VAL A N 1
ATOM 1606 C CA . VAL A 1 205 ? 14.837 -8.174 -14.692 1.00 96.00 205 VAL A CA 1
ATOM 1607 C C . VAL A 1 205 ? 15.626 -7.207 -13.815 1.00 96.00 205 VAL A C 1
ATOM 1609 O O . VAL A 1 205 ? 15.392 -5.998 -13.825 1.00 96.00 205 VAL A O 1
ATOM 1612 N N . VAL A 1 206 ? 16.546 -7.741 -13.011 1.00 95.50 206 VAL A N 1
ATOM 1613 C CA . VAL A 1 206 ? 17.337 -6.943 -12.057 1.00 95.50 206 VAL A CA 1
ATOM 1614 C C . VAL A 1 206 ? 18.292 -6.009 -12.799 1.00 95.50 206 VAL A C 1
ATOM 1616 O O . VAL A 1 206 ? 18.479 -4.866 -12.396 1.00 95.50 206 VAL A O 1
ATOM 1619 N N . GLU A 1 207 ? 18.819 -6.465 -13.930 1.00 96.19 207 GLU A N 1
ATOM 1620 C CA . GLU A 1 207 ? 19.761 -5.762 -14.800 1.00 96.19 207 GLU A CA 1
ATOM 1621 C C . GLU A 1 207 ? 19.168 -4.493 -15.435 1.00 96.19 207 GLU A C 1
ATOM 1623 O O . GLU A 1 207 ? 19.911 -3.658 -15.943 1.00 96.19 207 GLU A O 1
ATOM 1628 N N . LEU A 1 208 ? 17.840 -4.322 -15.406 1.00 96.62 208 LEU A N 1
ATOM 1629 C CA . LEU A 1 208 ? 17.151 -3.127 -15.902 1.00 96.62 208 LEU A CA 1
ATOM 1630 C C . LEU A 1 208 ? 17.126 -1.981 -14.875 1.00 96.62 208 LEU A C 1
ATOM 1632 O O . LEU A 1 208 ? 17.001 -0.811 -15.246 1.00 96.62 208 LEU A O 1
ATOM 1636 N N . ARG A 1 209 ? 17.233 -2.295 -13.582 1.00 96.56 209 ARG A N 1
ATOM 1637 C CA . ARG A 1 209 ? 17.048 -1.331 -12.488 1.00 96.56 209 ARG A CA 1
ATOM 1638 C C . ARG A 1 209 ? 18.115 -0.239 -12.524 1.00 96.56 209 ARG A C 1
ATOM 1640 O O . ARG A 1 209 ? 19.294 -0.513 -12.727 1.00 96.56 209 ARG A O 1
ATOM 1647 N N . GLY A 1 210 ? 17.707 1.015 -12.330 1.00 95.00 210 GLY A N 1
ATOM 1648 C CA . GLY A 1 210 ? 18.613 2.170 -12.296 1.00 95.00 210 GLY A CA 1
ATOM 1649 C C . GLY A 1 210 ? 19.226 2.562 -13.644 1.00 95.00 210 GLY A C 1
ATOM 1650 O O . GLY A 1 210 ? 20.049 3.472 -13.688 1.00 95.00 210 GLY A O 1
ATOM 1651 N N . ARG A 1 211 ? 18.852 1.907 -14.751 1.00 95.31 211 ARG A N 1
ATOM 1652 C CA . ARG A 1 211 ? 19.476 2.149 -16.064 1.00 95.31 211 ARG A CA 1
ATOM 1653 C C . ARG A 1 211 ? 18.800 3.218 -16.905 1.00 95.31 211 ARG A C 1
ATOM 1655 O O . ARG A 1 211 ? 19.424 3.750 -17.820 1.00 95.31 211 ARG A O 1
ATOM 1662 N N . LEU A 1 212 ? 17.536 3.518 -16.621 1.00 93.31 212 LEU A N 1
ATOM 1663 C CA . LEU A 1 212 ? 16.725 4.447 -17.397 1.00 93.31 212 LEU A CA 1
ATOM 1664 C C . LEU A 1 212 ? 16.019 5.446 -16.469 1.00 93.31 212 LEU A C 1
ATOM 1666 O O . LEU A 1 212 ? 15.503 5.047 -15.424 1.00 93.31 212 LEU A O 1
ATOM 1670 N N . PRO A 1 213 ? 15.931 6.733 -16.852 1.00 90.69 213 PRO A N 1
ATOM 1671 C CA . PRO A 1 213 ? 15.040 7.685 -16.193 1.00 90.69 213 PRO A CA 1
ATOM 1672 C C . PRO A 1 213 ? 13.575 7.228 -16.246 1.00 90.69 213 PRO A C 1
ATOM 1674 O O . PRO A 1 213 ? 13.177 6.537 -17.183 1.00 90.69 213 PRO A O 1
ATOM 1677 N N . ALA A 1 214 ? 12.756 7.678 -15.288 1.00 89.12 214 ALA A N 1
ATOM 1678 C CA . ALA A 1 214 ? 11.369 7.228 -15.110 1.00 89.12 214 ALA A CA 1
ATOM 1679 C C . ALA A 1 214 ? 10.510 7.295 -16.379 1.00 89.12 214 ALA A C 1
ATOM 1681 O O . ALA A 1 214 ? 9.928 6.291 -16.781 1.00 89.12 214 ALA A O 1
ATOM 1682 N N . GLU A 1 215 ? 10.454 8.461 -17.024 1.00 89.25 215 GLU A N 1
ATOM 1683 C CA . GLU A 1 215 ? 9.656 8.661 -18.241 1.00 89.25 215 GLU A CA 1
ATOM 1684 C C . GLU A 1 215 ? 10.135 7.764 -19.389 1.00 89.25 215 GLU A C 1
ATOM 1686 O O . GLU A 1 215 ? 9.341 7.074 -20.023 1.00 89.25 215 GLU A O 1
ATOM 1691 N N . LYS A 1 216 ? 11.453 7.674 -19.595 1.00 92.00 216 LYS A N 1
ATOM 1692 C CA . LYS A 1 216 ? 12.037 6.823 -20.639 1.00 92.00 216 LYS A CA 1
ATOM 1693 C C . LYS A 1 216 ? 11.740 5.341 -20.388 1.00 92.00 216 LYS A C 1
ATOM 1695 O O . LYS A 1 216 ? 11.343 4.634 -21.309 1.00 92.00 216 LYS A O 1
ATOM 1700 N N . HIS A 1 217 ? 11.879 4.880 -19.144 1.00 94.12 217 HIS A N 1
ATOM 1701 C CA . HIS A 1 217 ? 11.534 3.512 -18.747 1.00 94.12 217 HIS A CA 1
ATOM 1702 C C . HIS A 1 217 ? 10.055 3.198 -19.006 1.00 94.12 217 HIS A C 1
ATOM 1704 O O . HIS A 1 217 ? 9.739 2.148 -19.561 1.00 94.12 217 HIS A O 1
ATOM 1710 N N . ARG A 1 218 ? 9.144 4.116 -18.656 1.00 93.06 218 ARG A N 1
ATOM 1711 C CA . ARG A 1 218 ? 7.702 3.957 -18.917 1.00 93.06 218 ARG A CA 1
ATOM 1712 C C . ARG A 1 218 ? 7.399 3.769 -20.393 1.00 93.06 218 ARG A C 1
ATOM 1714 O O . ARG A 1 218 ? 6.605 2.889 -20.736 1.00 93.06 218 ARG A O 1
ATOM 1721 N N . TRP A 1 219 ? 8.029 4.565 -21.255 1.00 95.12 219 TRP A N 1
ATOM 1722 C CA . TRP A 1 219 ? 7.856 4.439 -22.698 1.00 95.12 219 TRP A CA 1
ATOM 1723 C C . TRP A 1 219 ? 8.433 3.136 -23.233 1.00 95.12 219 TRP A C 1
ATOM 1725 O O . TRP A 1 219 ? 7.714 2.424 -23.925 1.00 95.12 219 TRP A O 1
ATOM 1735 N N . VAL A 1 220 ? 9.648 2.754 -22.826 1.00 95.88 220 VAL A N 1
ATOM 1736 C CA . VAL A 1 220 ? 10.245 1.459 -23.198 1.00 95.88 220 VAL A CA 1
ATOM 1737 C C . VAL A 1 220 ? 9.333 0.300 -22.800 1.00 95.88 220 VAL A C 1
ATOM 1739 O O . VAL A 1 220 ? 8.986 -0.527 -23.638 1.00 95.88 220 VAL A O 1
ATOM 1742 N N . ALA A 1 221 ? 8.879 0.253 -21.546 1.00 95.31 221 ALA A N 1
ATOM 1743 C CA . ALA A 1 221 ? 7.994 -0.811 -21.081 1.00 95.31 221 ALA A CA 1
ATOM 1744 C C . ALA A 1 221 ? 6.651 -0.821 -21.837 1.00 95.31 221 ALA A C 1
ATOM 1746 O O . ALA A 1 221 ? 6.122 -1.888 -22.147 1.00 95.31 221 ALA A O 1
ATOM 1747 N N . SER A 1 222 ? 6.111 0.354 -22.173 1.00 94.19 222 SER A N 1
ATOM 1748 C CA . SER A 1 222 ? 4.860 0.478 -22.928 1.00 94.19 222 SER A CA 1
ATOM 1749 C C . SER A 1 222 ? 4.992 0.004 -24.373 1.00 94.19 222 SER A C 1
ATOM 1751 O O . SER A 1 222 ? 4.120 -0.731 -24.834 1.00 94.19 222 SER A O 1
ATOM 1753 N N . VAL A 1 223 ? 6.069 0.388 -25.062 1.00 95.38 223 VAL A N 1
ATOM 1754 C CA . VAL A 1 223 ? 6.373 -0.025 -26.440 1.00 95.38 223 VAL A CA 1
ATOM 1755 C C . VAL A 1 223 ? 6.599 -1.534 -26.507 1.00 95.38 223 VAL A C 1
ATOM 1757 O O . VAL A 1 223 ? 5.921 -2.224 -27.262 1.00 95.38 223 VAL A O 1
ATOM 1760 N N . MET A 1 224 ? 7.463 -2.074 -25.643 1.00 95.50 224 MET A N 1
ATOM 1761 C CA . MET A 1 224 ? 7.754 -3.513 -25.597 1.00 95.50 224 MET A CA 1
ATOM 1762 C C . MET A 1 224 ? 6.488 -4.337 -25.320 1.00 95.50 224 MET A C 1
ATOM 1764 O O . MET A 1 224 ? 6.231 -5.344 -25.982 1.00 95.50 224 MET A O 1
ATOM 1768 N N . ARG A 1 225 ? 5.629 -3.865 -24.405 1.00 92.50 225 ARG A N 1
ATOM 1769 C CA . ARG A 1 225 ? 4.320 -4.478 -24.140 1.00 92.50 225 ARG A CA 1
ATOM 1770 C C . ARG A 1 225 ? 3.390 -4.411 -25.353 1.00 92.50 225 ARG A C 1
ATOM 1772 O O . ARG A 1 225 ? 2.728 -5.407 -25.641 1.00 92.50 225 ARG A O 1
ATOM 1779 N N . ALA A 1 226 ? 3.319 -3.275 -26.051 1.00 91.38 226 ALA A N 1
ATOM 1780 C CA . ALA A 1 226 ? 2.498 -3.122 -27.255 1.00 91.38 226 ALA A CA 1
ATOM 1781 C C . ALA A 1 226 ? 2.957 -4.070 -28.376 1.00 91.38 226 ALA A C 1
ATOM 1783 O O . ALA A 1 226 ? 2.125 -4.736 -28.987 1.00 91.38 226 ALA A O 1
ATOM 1784 N N . ALA A 1 227 ? 4.273 -4.217 -28.546 1.00 91.31 227 ALA A N 1
ATOM 1785 C CA . ALA A 1 227 ? 4.900 -5.159 -29.469 1.00 91.31 227 ALA A CA 1
ATOM 1786 C C . ALA A 1 227 ? 4.855 -6.627 -28.996 1.00 91.31 227 ALA A C 1
ATOM 1788 O O . ALA A 1 227 ? 5.348 -7.515 -29.688 1.00 91.31 227 ALA A O 1
ATOM 1789 N N . LYS A 1 228 ? 4.289 -6.902 -27.808 1.00 91.50 228 LYS A N 1
ATOM 1790 C CA . LYS A 1 228 ? 4.251 -8.230 -27.164 1.00 91.50 228 LYS A CA 1
ATOM 1791 C C . LYS A 1 228 ? 5.634 -8.881 -27.032 1.00 91.50 228 LYS A C 1
ATOM 1793 O O . LYS A 1 228 ? 5.749 -10.106 -27.014 1.00 91.50 228 LYS A O 1
ATOM 1798 N N . GLN A 1 229 ? 6.678 -8.068 -26.911 1.00 92.00 229 GLN A N 1
ATOM 1799 C CA . GLN A 1 229 ? 8.042 -8.526 -26.707 1.00 92.00 229 GLN A CA 1
ATOM 1800 C C . GLN A 1 229 ? 8.431 -8.357 -25.231 1.00 92.00 229 GLN A C 1
ATOM 1802 O O . GLN A 1 229 ? 8.306 -7.261 -24.683 1.00 92.00 229 GLN A O 1
ATOM 1807 N N . PRO A 1 230 ? 8.907 -9.413 -24.550 1.00 93.44 230 PRO A N 1
ATOM 1808 C CA . PRO A 1 230 ? 9.336 -9.295 -23.166 1.00 93.44 230 PRO A CA 1
ATOM 1809 C C . PRO A 1 230 ? 10.676 -8.559 -23.068 1.00 93.44 230 PRO A C 1
ATOM 1811 O O . PRO A 1 230 ? 11.572 -8.743 -23.894 1.00 93.44 230 PRO A O 1
ATOM 1814 N N . ILE A 1 231 ? 10.844 -7.778 -22.005 1.00 96.06 231 ILE A N 1
ATOM 1815 C CA . ILE A 1 231 ? 12.166 -7.309 -21.581 1.00 96.06 231 ILE A CA 1
ATOM 1816 C C . ILE A 1 231 ? 12.791 -8.426 -20.743 1.00 96.06 231 ILE A C 1
ATOM 1818 O O . ILE A 1 231 ? 12.155 -8.933 -19.818 1.00 96.06 231 ILE A O 1
ATOM 1822 N N . THR A 1 232 ? 14.015 -8.825 -21.070 1.00 96.31 232 THR A N 1
ATOM 1823 C CA . THR A 1 232 ? 14.738 -9.926 -20.426 1.00 96.31 232 THR A CA 1
ATOM 1824 C C . THR A 1 232 ? 16.189 -9.539 -20.160 1.00 96.31 232 THR A C 1
ATOM 1826 O O . THR A 1 232 ? 16.711 -8.584 -20.734 1.00 96.31 232 THR A O 1
ATOM 1829 N N . ALA A 1 233 ? 16.885 -10.321 -19.332 1.00 95.31 233 ALA A N 1
ATOM 1830 C CA . ALA A 1 233 ? 18.314 -10.126 -19.093 1.00 95.31 233 ALA A CA 1
ATOM 1831 C C . ALA A 1 233 ? 19.156 -10.216 -20.385 1.00 95.31 233 ALA A C 1
ATOM 1833 O O . ALA A 1 233 ? 20.220 -9.618 -20.465 1.00 95.31 233 ALA A O 1
ATOM 1834 N N . GLN A 1 234 ? 18.683 -10.931 -21.416 1.00 95.00 234 GLN A N 1
ATOM 1835 C CA . GLN A 1 234 ? 19.411 -11.082 -22.680 1.00 95.00 234 GLN A CA 1
ATOM 1836 C C . GLN A 1 234 ? 19.281 -9.874 -23.614 1.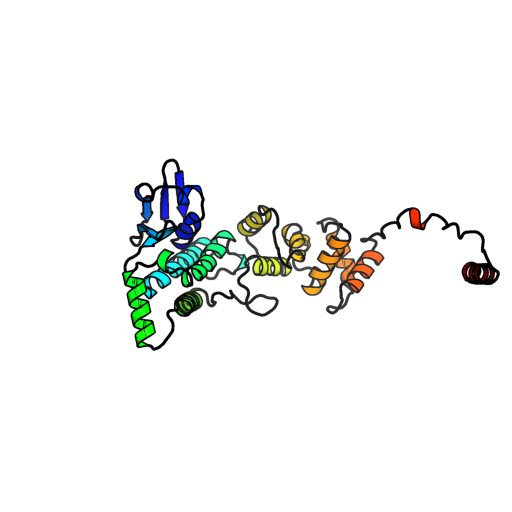00 95.00 234 GLN A C 1
ATOM 1838 O O . GLN A 1 234 ? 20.199 -9.624 -24.390 1.00 95.00 234 GLN A O 1
ATOM 1843 N N . ASN A 1 235 ? 18.158 -9.147 -23.582 1.00 95.56 235 ASN A N 1
ATOM 1844 C CA . ASN A 1 235 ? 17.917 -8.026 -24.501 1.00 95.56 235 ASN A CA 1
ATOM 1845 C C . ASN A 1 235 ? 18.031 -6.644 -23.842 1.00 95.56 235 ASN A C 1
ATOM 1847 O O . ASN A 1 235 ? 18.104 -5.642 -24.553 1.00 95.56 235 ASN A O 1
ATOM 1851 N N . VAL A 1 236 ? 18.094 -6.573 -22.507 1.00 96.69 236 VAL A N 1
ATOM 1852 C CA . VAL A 1 236 ? 18.109 -5.305 -21.764 1.00 96.69 236 VAL A CA 1
ATOM 1853 C C . VAL A 1 236 ? 19.263 -4.385 -22.165 1.00 96.69 236 VAL A C 1
ATOM 1855 O O . VAL A 1 236 ? 19.053 -3.184 -22.313 1.00 96.69 236 VAL A O 1
ATOM 1858 N N . ASP A 1 237 ? 20.459 -4.927 -22.409 1.00 97.25 237 ASP A N 1
ATOM 1859 C CA . ASP A 1 237 ? 21.616 -4.130 -22.829 1.00 97.25 237 ASP A CA 1
ATOM 1860 C C . ASP A 1 237 ? 21.386 -3.461 -24.185 1.00 97.25 237 ASP A C 1
ATOM 1862 O O . ASP A 1 237 ? 21.667 -2.271 -24.343 1.00 97.25 237 ASP A O 1
ATOM 1866 N N . ALA A 1 238 ? 20.819 -4.202 -25.141 1.00 96.81 238 ALA A N 1
ATOM 1867 C CA . ALA A 1 238 ? 20.490 -3.683 -26.463 1.00 96.81 238 ALA A CA 1
ATOM 1868 C C . ALA A 1 238 ? 19.398 -2.607 -26.380 1.00 96.81 238 ALA A C 1
ATOM 1870 O O . ALA A 1 238 ? 19.535 -1.548 -26.987 1.00 96.81 238 ALA A O 1
ATOM 1871 N N . ILE A 1 239 ? 18.357 -2.841 -25.572 1.00 97.06 239 ILE A N 1
ATOM 1872 C CA . ILE A 1 239 ? 17.270 -1.879 -25.334 1.00 97.06 239 ILE A CA 1
ATOM 1873 C C . ILE A 1 239 ? 17.823 -0.578 -24.753 1.00 97.06 239 ILE A C 1
ATOM 1875 O O . ILE A 1 239 ? 17.545 0.498 -25.279 1.00 97.06 239 ILE A O 1
ATOM 1879 N N . VAL A 1 240 ? 18.628 -0.662 -23.689 1.00 96.75 240 VAL A N 1
ATOM 1880 C CA . VAL A 1 240 ? 19.207 0.522 -23.039 1.00 96.75 240 VAL A CA 1
ATOM 1881 C C . VAL A 1 240 ? 20.126 1.276 -23.999 1.00 96.75 240 VAL A C 1
ATOM 1883 O O . VAL A 1 240 ? 20.053 2.503 -24.059 1.00 96.75 240 VAL A O 1
ATOM 1886 N N . ALA A 1 241 ? 20.956 0.567 -24.769 1.00 97.00 241 ALA A N 1
ATOM 1887 C CA . ALA A 1 241 ? 21.831 1.176 -25.767 1.00 97.00 241 ALA A CA 1
ATOM 1888 C C . ALA A 1 241 ? 21.041 1.904 -26.867 1.00 97.00 241 ALA A C 1
ATOM 1890 O O . ALA A 1 241 ? 21.390 3.034 -27.210 1.00 97.00 241 ALA A O 1
ATOM 1891 N N . ALA A 1 242 ? 19.952 1.308 -27.364 1.00 96.44 242 ALA A N 1
ATOM 1892 C CA . ALA A 1 242 ? 19.107 1.897 -28.402 1.00 96.44 242 ALA A CA 1
ATOM 1893 C C . ALA A 1 242 ? 18.496 3.242 -27.972 1.00 96.44 242 ALA A C 1
ATOM 1895 O O . ALA A 1 242 ? 18.459 4.191 -28.751 1.00 96.44 242 ALA A O 1
ATOM 1896 N N . VAL A 1 243 ? 18.072 3.361 -26.709 1.00 96.25 243 VAL A N 1
ATOM 1897 C CA . VAL A 1 243 ? 17.409 4.575 -26.195 1.00 96.25 243 VAL A CA 1
ATOM 1898 C C . VAL A 1 243 ? 18.353 5.549 -25.482 1.00 96.25 243 VAL A C 1
ATOM 1900 O O . VAL A 1 243 ? 17.913 6.598 -24.995 1.00 96.25 243 VAL A O 1
ATOM 1903 N N . ALA A 1 244 ? 19.648 5.234 -25.385 1.00 93.31 244 ALA A N 1
ATOM 1904 C CA . ALA A 1 244 ? 20.618 6.034 -24.638 1.00 93.31 244 ALA A CA 1
ATOM 1905 C C . ALA A 1 244 ? 20.746 7.463 -25.191 1.00 93.31 244 ALA A C 1
ATOM 1907 O O . ALA A 1 244 ? 20.781 8.417 -24.414 1.00 93.31 244 ALA A O 1
ATOM 1908 N N . GLY A 1 245 ? 20.745 7.609 -26.522 1.00 89.56 245 GLY A N 1
ATOM 1909 C CA . GLY A 1 245 ? 20.880 8.898 -27.212 1.00 89.56 245 GLY A CA 1
ATOM 1910 C C . GLY A 1 245 ? 19.620 9.769 -27.218 1.00 89.56 245 GLY A C 1
ATOM 1911 O O . GLY A 1 245 ? 19.695 10.937 -27.593 1.00 89.56 245 GLY A O 1
ATOM 1912 N N . LEU A 1 246 ? 18.471 9.231 -26.799 1.00 92.12 246 LEU A N 1
ATOM 1913 C CA . LEU A 1 246 ? 17.212 9.972 -26.803 1.00 92.12 246 LEU A CA 1
ATOM 1914 C C . LEU A 1 246 ? 17.172 11.035 -25.689 1.00 92.12 246 LEU A C 1
ATOM 1916 O O . LEU A 1 246 ? 17.536 10.724 -24.544 1.00 92.12 246 LEU A O 1
ATOM 1920 N N . PRO A 1 247 ? 16.684 12.258 -25.974 1.00 88.12 247 PRO A N 1
ATOM 1921 C CA . PRO A 1 247 ? 16.417 13.269 -24.957 1.00 88.12 247 PRO A CA 1
ATOM 1922 C C . PRO A 1 247 ? 15.529 12.757 -23.815 1.00 88.12 247 PRO A C 1
ATOM 1924 O O . PRO A 1 247 ? 14.718 11.847 -23.970 1.00 88.12 247 PRO A O 1
ATOM 1927 N N . ALA A 1 248 ? 15.634 13.381 -22.642 1.00 78.31 248 ALA A N 1
ATOM 1928 C CA . ALA A 1 248 ? 14.761 13.047 -21.513 1.00 78.31 248 ALA A CA 1
ATOM 1929 C C . ALA A 1 248 ? 13.280 13.390 -21.777 1.00 78.31 248 ALA A C 1
ATOM 1931 O O . ALA A 1 248 ? 12.402 12.809 -21.149 1.00 78.31 248 ALA A O 1
ATOM 1932 N N . THR A 1 249 ? 13.015 14.314 -22.705 1.00 82.31 249 THR A N 1
ATOM 1933 C CA . THR A 1 249 ? 11.674 14.728 -23.145 1.00 82.31 249 THR A CA 1
ATOM 1934 C C . THR A 1 249 ? 11.100 13.842 -24.250 1.00 82.31 249 THR A C 1
ATOM 1936 O O . THR A 1 249 ? 10.061 14.183 -24.801 1.00 82.31 249 THR A O 1
ATOM 1939 N N . SER A 1 250 ? 11.784 12.757 -24.622 1.00 88.19 250 SER A N 1
ATOM 1940 C CA . SER A 1 250 ? 11.293 11.836 -25.642 1.00 88.19 250 SER A CA 1
ATOM 1941 C C . SER A 1 250 ? 9.980 11.180 -25.232 1.00 88.19 250 SER A C 1
ATOM 1943 O O . SER A 1 250 ? 9.746 10.867 -24.061 1.00 88.19 250 SER A O 1
ATOM 1945 N N . HIS A 1 251 ? 9.139 10.958 -26.230 1.00 91.44 251 HIS A N 1
ATOM 1946 C CA . HIS A 1 251 ? 7.827 10.357 -26.088 1.00 91.44 251 HIS A CA 1
ATOM 1947 C C . HIS A 1 251 ? 7.819 8.926 -26.626 1.00 91.44 251 HIS A C 1
ATOM 1949 O O . HIS A 1 251 ? 8.823 8.403 -27.106 1.00 91.44 251 HIS A O 1
ATOM 1955 N N . PHE A 1 252 ? 6.649 8.297 -26.545 1.00 92.19 252 PHE A N 1
ATOM 1956 C CA . PHE A 1 252 ? 6.409 6.941 -27.027 1.00 92.19 252 PHE A CA 1
ATOM 1957 C C . PHE A 1 252 ? 6.979 6.686 -28.434 1.00 92.19 252 PHE A C 1
ATOM 1959 O O . PHE A 1 252 ? 7.685 5.703 -28.620 1.00 92.19 252 PHE A O 1
ATOM 1966 N N . VAL A 1 253 ? 6.714 7.584 -29.394 1.00 93.38 253 VAL A N 1
ATOM 1967 C CA . VAL A 1 253 ? 7.124 7.422 -30.803 1.00 93.38 253 VAL A CA 1
ATOM 1968 C C . VAL A 1 253 ? 8.644 7.430 -30.955 1.00 93.38 253 VAL A C 1
ATOM 1970 O O . VAL A 1 253 ? 9.186 6.563 -31.624 1.00 93.38 253 VAL A O 1
ATOM 1973 N N . ASP A 1 254 ? 9.346 8.335 -30.269 1.00 95.00 254 ASP A N 1
ATOM 1974 C CA . ASP A 1 254 ? 10.810 8.412 -30.358 1.00 95.00 254 ASP A CA 1
ATOM 1975 C C . ASP A 1 254 ? 11.478 7.126 -29.842 1.00 95.00 254 ASP A C 1
ATOM 1977 O O . ASP A 1 254 ? 12.510 6.690 -30.351 1.00 95.00 254 ASP A O 1
ATOM 1981 N N . VAL A 1 255 ? 10.896 6.525 -28.797 1.00 95.56 255 VAL A N 1
ATOM 1982 C CA . VAL A 1 255 ? 11.369 5.259 -28.226 1.00 95.56 255 VAL A CA 1
ATOM 1983 C C . VAL A 1 255 ? 11.061 4.089 -29.158 1.00 95.56 255 VAL A C 1
ATOM 1985 O O . VAL A 1 255 ? 11.929 3.241 -29.346 1.00 95.56 255 VAL A O 1
ATOM 1988 N N . ASP A 1 256 ? 9.866 4.051 -29.747 1.00 95.44 256 ASP A N 1
ATOM 1989 C CA . ASP A 1 256 ? 9.474 3.046 -30.741 1.00 95.44 256 ASP A CA 1
ATOM 1990 C C . ASP A 1 256 ? 10.413 3.062 -31.956 1.00 95.44 256 ASP A C 1
ATOM 1992 O O . ASP A 1 256 ? 11.046 2.048 -32.257 1.00 95.44 256 ASP A O 1
ATOM 1996 N N . ASP A 1 257 ? 10.630 4.239 -32.551 1.00 94.81 257 ASP A N 1
ATOM 1997 C CA . ASP A 1 257 ? 11.529 4.434 -33.692 1.00 94.81 257 ASP A CA 1
ATOM 1998 C C . ASP A 1 257 ? 12.970 4.014 -33.364 1.00 94.81 257 ASP A C 1
ATOM 2000 O O . ASP A 1 257 ? 13.629 3.348 -34.167 1.00 94.81 257 ASP A O 1
ATOM 2004 N N . ALA A 1 258 ? 13.474 4.357 -32.172 1.00 95.94 258 ALA A N 1
ATOM 2005 C CA . ALA A 1 258 ? 14.823 3.977 -31.751 1.00 95.94 258 ALA A CA 1
ATOM 2006 C C . ALA A 1 258 ? 14.977 2.459 -31.575 1.00 95.94 258 ALA A C 1
ATOM 2008 O O . ALA A 1 258 ? 15.990 1.883 -31.983 1.00 95.94 258 ALA A O 1
ATOM 2009 N N . LEU A 1 259 ? 13.978 1.794 -30.987 1.00 96.12 259 LEU A N 1
ATOM 2010 C CA . LEU A 1 259 ? 13.989 0.341 -30.812 1.00 96.12 259 LEU A CA 1
ATOM 2011 C C . LEU A 1 259 ? 13.812 -0.395 -32.151 1.00 96.12 259 LEU A C 1
ATOM 2013 O O . LEU A 1 259 ? 14.434 -1.441 -32.357 1.00 96.12 259 LEU A O 1
ATOM 2017 N N . TYR A 1 260 ? 13.027 0.155 -33.080 1.00 94.44 260 TYR A N 1
ATOM 2018 C CA . TYR A 1 260 ? 12.898 -0.359 -34.444 1.00 94.44 260 TYR A CA 1
ATOM 2019 C C . TYR A 1 260 ? 14.198 -0.201 -35.242 1.00 94.44 260 TYR A C 1
ATOM 2021 O O . TYR A 1 260 ? 14.687 -1.167 -35.828 1.00 94.44 260 TYR A O 1
ATOM 2029 N N . ALA A 1 261 ? 14.819 0.982 -35.209 1.00 94.00 261 ALA A N 1
ATOM 2030 C CA . ALA A 1 261 ? 16.095 1.245 -35.878 1.00 94.00 261 ALA A CA 1
ATOM 2031 C C . ALA A 1 261 ? 17.234 0.353 -35.350 1.00 94.00 261 ALA A C 1
ATOM 2033 O O . ALA A 1 261 ? 18.136 -0.013 -36.103 1.00 94.00 261 ALA A O 1
ATOM 2034 N N . ALA A 1 262 ? 17.176 -0.033 -34.072 1.00 93.56 262 ALA A N 1
ATOM 2035 C CA . ALA A 1 262 ? 18.103 -0.980 -33.457 1.00 93.56 262 ALA A CA 1
ATOM 2036 C C . ALA A 1 262 ? 17.805 -2.459 -33.790 1.00 93.56 262 ALA A C 1
ATOM 2038 O O . ALA A 1 262 ? 18.541 -3.340 -33.344 1.00 93.56 262 ALA A O 1
ATOM 2039 N N . GLY A 1 263 ? 16.739 -2.751 -34.545 1.00 92.56 263 GLY A N 1
ATOM 2040 C CA . GLY A 1 263 ? 16.325 -4.112 -34.902 1.00 92.56 263 GLY A CA 1
ATOM 2041 C C . GLY A 1 263 ? 15.757 -4.925 -33.735 1.00 92.56 263 GLY A C 1
ATOM 2042 O O . GLY A 1 263 ? 15.687 -6.149 -33.823 1.00 92.56 263 GLY A O 1
ATOM 2043 N N . ILE A 1 264 ? 15.382 -4.265 -32.634 1.00 93.44 264 ILE A N 1
ATOM 2044 C CA . ILE A 1 264 ? 14.767 -4.908 -31.464 1.00 93.44 264 ILE A CA 1
ATOM 2045 C C . ILE A 1 264 ? 13.290 -5.164 -31.762 1.00 93.44 264 ILE A C 1
ATOM 2047 O O . ILE A 1 264 ? 12.798 -6.284 -31.615 1.00 93.44 264 ILE A O 1
ATOM 2051 N N . LEU A 1 265 ? 12.597 -4.133 -32.248 1.00 92.06 265 LEU A N 1
ATOM 2052 C CA . LEU A 1 265 ? 11.240 -4.274 -32.760 1.00 92.06 265 LEU A CA 1
ATOM 2053 C C . LEU A 1 265 ? 11.275 -4.769 -34.202 1.00 92.06 265 LEU A C 1
ATOM 2055 O O . LEU A 1 265 ? 12.196 -4.487 -34.965 1.00 92.06 265 LEU A O 1
ATOM 2059 N N . SER A 1 266 ? 10.242 -5.509 -34.581 1.00 83.38 266 SER A N 1
ATOM 2060 C CA . SER A 1 266 ? 10.023 -5.944 -35.958 1.00 83.38 266 SER A CA 1
ATOM 2061 C C . SER A 1 266 ? 8.683 -5.411 -36.433 1.00 83.38 266 SER A C 1
ATOM 2063 O O . SER A 1 266 ? 7.713 -5.430 -35.676 1.00 83.38 266 SER A O 1
ATOM 2065 N N . ALA A 1 267 ? 8.622 -4.961 -37.685 1.00 76.94 267 ALA A N 1
ATOM 2066 C CA . ALA A 1 267 ? 7.355 -4.591 -38.296 1.00 76.94 267 ALA A CA 1
ATOM 2067 C C . ALA A 1 267 ? 6.475 -5.842 -38.397 1.00 76.94 267 ALA A C 1
ATOM 2069 O O . ALA A 1 267 ? 6.906 -6.869 -38.934 1.00 76.94 267 ALA A O 1
ATOM 2070 N N . GLU A 1 268 ? 5.245 -5.766 -37.888 1.00 72.38 268 GLU A N 1
ATOM 2071 C CA . GLU A 1 268 ? 4.268 -6.814 -38.156 1.00 72.38 268 GLU A CA 1
ATOM 2072 C C . GLU A 1 268 ? 4.031 -6.882 -39.667 1.00 72.38 268 GLU A C 1
ATOM 2074 O O . GLU A 1 268 ? 3.842 -5.866 -40.341 1.00 72.38 268 GLU A O 1
ATOM 2079 N N . SER A 1 269 ? 4.070 -8.096 -40.218 1.00 73.19 269 SER A N 1
ATOM 2080 C CA . SER A 1 269 ? 3.712 -8.290 -41.619 1.00 73.19 269 SER A CA 1
ATOM 2081 C C . SER A 1 269 ? 2.260 -7.873 -41.808 1.00 73.19 269 SER A C 1
ATOM 2083 O O . SER A 1 269 ? 1.385 -8.329 -41.067 1.00 73.19 269 SER A O 1
ATOM 2085 N N . LEU A 1 270 ? 2.001 -7.026 -42.807 1.00 75.44 270 LEU A N 1
ATOM 2086 C CA . LEU A 1 270 ? 0.633 -6.678 -43.168 1.00 75.44 270 LEU A CA 1
ATOM 2087 C C . LEU A 1 270 ? -0.169 -7.967 -43.418 1.00 75.44 270 LEU A C 1
ATOM 2089 O O . LEU A 1 270 ? 0.369 -8.906 -44.022 1.00 75.44 270 LEU A O 1
ATOM 2093 N N . PRO A 1 271 ? -1.441 -8.034 -42.976 1.00 81.12 271 PRO A N 1
ATOM 2094 C CA . PRO A 1 271 ? -2.305 -9.163 -43.288 1.00 81.12 271 PRO A CA 1
ATOM 2095 C C . PRO A 1 271 ? -2.277 -9.464 -44.788 1.00 81.12 271 PRO A C 1
ATOM 2097 O O . PRO A 1 271 ? -2.253 -8.541 -45.602 1.00 81.12 271 PRO A O 1
ATOM 2100 N N . SER A 1 272 ? -2.307 -10.745 -45.165 1.00 78.81 272 SER A N 1
ATOM 2101 C CA . SER A 1 272 ? -2.134 -11.171 -46.564 1.00 78.81 272 SER A CA 1
ATOM 2102 C C . SER A 1 272 ? -3.095 -10.485 -47.539 1.00 78.81 272 SER A C 1
ATOM 2104 O O . SER A 1 272 ? -2.717 -10.247 -48.679 1.00 78.81 272 SER A O 1
ATOM 2106 N N . MET A 1 273 ? -4.284 -10.082 -47.075 1.00 74.31 273 MET A N 1
ATOM 2107 C CA . MET A 1 273 ? -5.266 -9.310 -47.848 1.00 74.31 273 MET A CA 1
ATOM 2108 C C . MET A 1 273 ? -4.732 -7.978 -48.402 1.00 74.31 273 MET A C 1
ATOM 2110 O O . MET A 1 273 ? -5.263 -7.479 -49.384 1.00 74.31 273 MET A O 1
ATOM 2114 N N . PHE A 1 274 ? -3.697 -7.396 -47.789 1.00 71.50 274 PHE A N 1
ATOM 2115 C CA . PHE A 1 274 ? -3.037 -6.184 -48.286 1.00 71.50 274 PHE A CA 1
ATOM 2116 C C . PHE A 1 274 ? -1.941 -6.480 -49.316 1.00 71.50 274 PHE A C 1
ATOM 2118 O O . PHE A 1 274 ? -1.517 -5.575 -50.026 1.00 71.50 274 PHE A O 1
ATOM 2125 N N . ASN A 1 275 ? -1.499 -7.737 -49.413 1.00 69.25 275 ASN A N 1
ATOM 2126 C CA . ASN A 1 275 ? -0.586 -8.207 -50.457 1.00 69.25 275 ASN A CA 1
ATOM 2127 C C . ASN A 1 275 ? -1.345 -8.742 -51.682 1.00 69.25 275 ASN A C 1
ATOM 2129 O O . ASN A 1 275 ? -0.740 -8.985 -52.725 1.00 69.25 275 ASN A O 1
ATOM 2133 N N . GLU A 1 276 ? -2.661 -8.940 -51.567 1.00 70.19 276 GLU A N 1
ATOM 2134 C CA . GLU A 1 276 ? -3.514 -9.285 -52.695 1.00 70.19 276 GLU A CA 1
ATOM 2135 C C . GLU A 1 276 ? -3.795 -8.022 -53.523 1.00 70.19 276 GLU A C 1
ATOM 2137 O O . GLU A 1 276 ? -4.295 -7.030 -52.985 1.00 70.19 276 GLU A O 1
ATOM 2142 N N . PRO A 1 277 ? -3.505 -8.025 -54.838 1.00 63.66 277 PRO A N 1
ATOM 2143 C CA . PRO A 1 277 ? -3.910 -6.928 -55.695 1.00 63.66 277 PRO A CA 1
ATOM 2144 C C . PRO A 1 277 ? -5.433 -6.802 -55.628 1.00 63.66 277 PRO A C 1
ATOM 2146 O O . PRO A 1 277 ? -6.160 -7.697 -56.072 1.00 63.66 277 PRO A O 1
ATOM 2149 N N . VAL A 1 278 ? -5.930 -5.688 -55.084 1.00 66.38 278 VAL A N 1
ATOM 2150 C CA . VAL A 1 278 ? -7.361 -5.390 -55.119 1.00 66.38 278 VAL A CA 1
ATOM 2151 C C . VAL A 1 278 ? -7.760 -5.362 -56.586 1.00 66.38 278 VAL A C 1
ATOM 2153 O O . VAL A 1 278 ? -7.287 -4.522 -57.357 1.00 66.38 278 VAL A O 1
ATOM 2156 N N . THR A 1 279 ? -8.617 -6.299 -56.992 1.00 63.97 279 THR A N 1
ATOM 2157 C CA . THR A 1 279 ? -9.171 -6.293 -58.343 1.00 63.97 279 THR A CA 1
ATOM 2158 C C . THR A 1 279 ? -10.095 -5.088 -58.433 1.00 63.97 279 THR A C 1
ATOM 2160 O O . THR A 1 279 ? -11.280 -5.165 -58.119 1.00 63.97 279 THR A O 1
ATOM 2163 N N . LEU A 1 280 ? -9.540 -3.939 -58.822 1.00 64.75 280 LEU A N 1
ATOM 2164 C CA . LEU A 1 280 ? -10.322 -2.787 -59.235 1.00 64.75 280 LEU A CA 1
ATOM 2165 C C . LEU A 1 280 ? -11.225 -3.295 -60.362 1.00 64.75 280 LEU A C 1
ATOM 2167 O O . LEU A 1 280 ? -10.726 -3.696 -61.421 1.00 64.75 280 LEU A O 1
ATOM 2171 N N . GLY A 1 281 ? -12.533 -3.366 -60.100 1.00 67.81 281 GLY A N 1
ATOM 2172 C CA . GLY A 1 281 ? -13.521 -3.872 -61.051 1.00 67.81 281 GLY A CA 1
ATOM 2173 C C . GLY A 1 281 ? -13.453 -3.151 -62.400 1.00 67.81 281 GLY A C 1
ATOM 2174 O O . GLY A 1 281 ? -12.754 -2.146 -62.568 1.00 67.81 281 GLY A O 1
ATOM 2175 N N . THR A 1 282 ? -14.165 -3.661 -63.400 1.00 76.19 282 THR A N 1
ATOM 2176 C CA . THR A 1 282 ? -14.207 -3.017 -64.717 1.00 76.19 282 THR A CA 1
ATOM 2177 C C . THR A 1 282 ? -14.846 -1.628 -64.584 1.00 76.19 282 THR A C 1
ATOM 2179 O O . THR A 1 282 ? -15.930 -1.524 -64.004 1.00 76.19 282 THR A O 1
ATOM 2182 N N . PRO A 1 283 ? -14.203 -0.550 -65.068 1.00 80.00 283 PRO A N 1
ATOM 2183 C CA . PRO A 1 283 ? -14.787 0.782 -64.998 1.00 80.00 283 PRO A CA 1
ATOM 2184 C C . PRO A 1 283 ? -16.119 0.799 -65.753 1.00 80.00 283 PRO A C 1
ATOM 2186 O O . PRO A 1 283 ? -16.195 0.431 -66.921 1.00 80.00 283 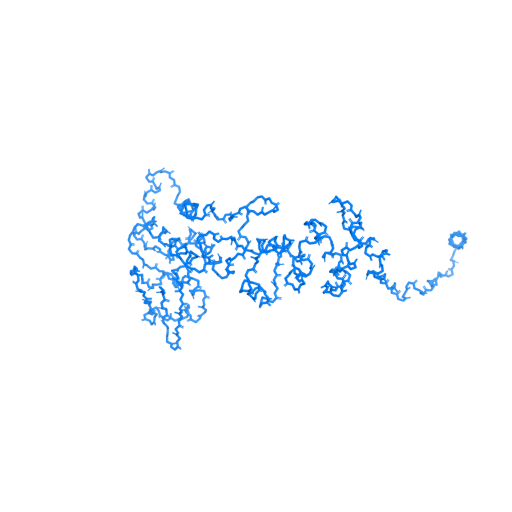PRO A O 1
ATOM 2189 N N . VAL A 1 284 ? -17.183 1.214 -65.067 1.00 85.12 284 VAL A N 1
ATOM 2190 C CA . VAL A 1 284 ? -18.545 1.255 -65.630 1.00 85.12 284 VAL A CA 1
ATOM 2191 C C . VAL A 1 284 ? -18.848 2.569 -66.357 1.00 85.12 284 VAL A C 1
ATOM 2193 O O . VAL A 1 284 ? -19.926 2.729 -66.924 1.00 85.12 284 VAL A O 1
ATOM 2196 N N . ASN A 1 285 ? -17.922 3.532 -66.320 1.00 85.12 285 ASN A N 1
ATOM 2197 C CA . ASN A 1 285 ? -18.020 4.808 -67.023 1.00 85.12 285 ASN A CA 1
ATOM 2198 C C . ASN A 1 285 ? -16.629 5.433 -67.261 1.00 85.12 285 ASN A C 1
ATOM 2200 O O . ASN A 1 285 ? -15.637 5.040 -66.643 1.00 85.12 285 ASN A O 1
ATOM 2204 N N . ALA A 1 286 ? -16.584 6.454 -68.123 1.00 87.06 286 ALA A N 1
ATOM 2205 C CA . ALA A 1 286 ? -15.354 7.151 -68.511 1.00 87.06 286 ALA A CA 1
ATOM 2206 C C . ALA A 1 286 ? -14.639 7.856 -67.339 1.00 87.06 286 ALA A C 1
ATOM 2208 O O . ALA A 1 286 ? -13.419 8.009 -67.356 1.00 87.06 286 ALA A O 1
ATOM 2209 N N . PHE A 1 287 ? -15.374 8.270 -66.300 1.00 86.44 287 PHE A N 1
ATOM 2210 C CA . PHE A 1 287 ? -14.776 8.872 -65.105 1.00 86.44 287 PHE A CA 1
ATOM 2211 C C . PHE A 1 287 ? -14.002 7.833 -64.283 1.00 86.44 287 PHE A C 1
ATOM 2213 O O . PHE A 1 287 ? -12.861 8.080 -63.897 1.00 86.44 287 PHE A O 1
ATOM 2220 N N . ALA A 1 288 ? -14.588 6.653 -64.066 1.00 84.19 288 ALA A N 1
ATOM 2221 C CA . ALA A 1 288 ? -13.950 5.542 -63.365 1.00 84.19 288 ALA A CA 1
ATOM 2222 C C . ALA A 1 288 ? -12.709 5.035 -64.116 1.00 84.19 288 ALA A C 1
ATOM 2224 O O . ALA A 1 288 ? -11.707 4.692 -63.491 1.00 84.19 288 ALA A O 1
ATOM 2225 N N . GLU A 1 289 ? -12.747 5.035 -65.450 1.00 85.12 289 GLU A N 1
ATOM 2226 C CA . GLU A 1 289 ? -11.597 4.688 -66.288 1.00 85.12 289 GLU A CA 1
ATOM 2227 C C . GLU A 1 289 ? -10.462 5.714 -66.151 1.00 85.12 289 GLU A C 1
ATOM 2229 O O . GLU A 1 289 ? -9.306 5.341 -65.935 1.00 85.12 289 GLU A O 1
ATOM 2234 N N . ARG A 1 290 ? -10.791 7.013 -66.172 1.00 83.88 290 ARG A N 1
ATOM 2235 C CA . ARG A 1 290 ? -9.803 8.086 -66.010 1.00 83.88 290 ARG A CA 1
ATOM 2236 C C . ARG A 1 290 ? -9.179 8.111 -64.616 1.00 83.88 290 ARG A C 1
ATOM 2238 O O . ARG A 1 290 ? -7.969 8.287 -64.500 1.00 83.88 290 ARG A O 1
ATOM 2245 N N . LEU A 1 291 ? -9.982 7.923 -63.569 1.00 81.69 291 LEU A N 1
ATOM 2246 C CA . LEU A 1 291 ? -9.496 7.851 -62.190 1.00 81.69 291 LEU A CA 1
ATOM 2247 C C . LEU A 1 291 ? -8.528 6.673 -62.004 1.00 81.69 291 LEU A C 1
ATOM 2249 O O . LEU A 1 291 ? -7.503 6.820 -61.345 1.00 81.69 291 LEU A O 1
ATOM 2253 N N . ARG A 1 292 ? -8.818 5.528 -62.637 1.00 79.12 292 ARG A N 1
ATOM 2254 C CA . ARG A 1 292 ? -7.945 4.349 -62.602 1.00 79.12 292 ARG A CA 1
ATOM 2255 C C . ARG A 1 292 ? -6.601 4.590 -63.288 1.00 79.12 292 ARG A C 1
ATOM 2257 O O . ARG A 1 292 ? -5.592 4.161 -62.747 1.00 79.12 292 ARG A O 1
ATOM 2264 N N . GLN A 1 293 ? -6.577 5.269 -64.437 1.00 80.12 293 GLN A N 1
ATOM 2265 C CA . GLN A 1 293 ? -5.319 5.641 -65.103 1.00 80.12 293 GLN A CA 1
ATOM 2266 C C . GLN A 1 293 ? -4.452 6.529 -64.205 1.00 80.12 293 GLN A C 1
ATOM 2268 O O . GLN A 1 293 ? -3.282 6.240 -64.007 1.00 80.12 293 GLN A O 1
ATOM 2273 N N . ILE A 1 294 ? -5.046 7.557 -63.591 1.00 81.19 294 ILE A N 1
ATOM 2274 C CA . ILE A 1 294 ? -4.311 8.487 -62.720 1.00 81.19 294 ILE A CA 1
ATOM 2275 C C . ILE A 1 294 ? -3.697 7.757 -61.517 1.00 81.19 294 ILE A C 1
ATOM 2277 O O . ILE A 1 294 ? -2.541 7.995 -61.185 1.00 81.19 294 ILE A O 1
ATOM 2281 N N . LEU A 1 295 ? -4.452 6.854 -60.883 1.00 75.00 295 LEU A N 1
ATOM 2282 C CA . LEU A 1 295 ? -3.975 6.084 -59.730 1.00 75.00 295 LEU A CA 1
ATOM 2283 C C . LEU A 1 295 ? -2.930 5.014 -60.089 1.00 75.00 295 LEU A C 1
ATOM 2285 O O . LEU A 1 295 ? -2.195 4.598 -59.204 1.00 75.00 295 LEU A O 1
ATOM 2289 N N . ALA A 1 296 ? -2.882 4.545 -61.339 1.00 71.62 296 ALA A N 1
ATOM 2290 C CA . ALA A 1 296 ? -1.897 3.562 -61.799 1.00 71.62 296 ALA A CA 1
ATOM 2291 C C . ALA A 1 296 ? -0.567 4.196 -62.247 1.00 71.62 296 ALA A C 1
ATOM 2293 O O . ALA A 1 296 ? 0.458 3.521 -62.220 1.00 71.62 296 ALA A O 1
ATOM 2294 N N . ASP A 1 297 ? -0.591 5.470 -62.651 1.00 57.22 297 ASP A N 1
ATOM 2295 C CA . ASP A 1 297 ? 0.585 6.239 -63.083 1.00 57.22 297 ASP A CA 1
ATOM 2296 C C . ASP A 1 297 ? 1.270 7.009 -61.923 1.00 57.22 297 ASP A C 1
ATOM 2298 O O . ASP A 1 297 ? 2.230 7.746 -62.162 1.00 57.22 297 ASP A O 1
ATOM 2302 N N . SER A 1 298 ? 0.765 6.873 -60.687 1.00 46.41 298 SER A N 1
ATOM 2303 C CA . SER A 1 298 ? 1.279 7.498 -59.448 1.00 46.41 298 SER A CA 1
ATOM 2304 C C . SER A 1 298 ? 2.076 6.503 -58.610 1.00 46.41 298 SER A C 1
ATOM 2306 O O . SER A 1 298 ? 3.085 6.930 -58.006 1.00 46.41 298 SER A O 1
#

pLDDT: mean 91.03, std 7.65, range [46.41, 97.62]

Organism: Ricinus communis (NCBI:txid3988)

Foldseek 3Di:
DKWKDAVPDIDDDQAVLVVLVCLPPPRVLPGDQVRIDIDDPDADKGWDDDPSGIAIEHDDAPLVQLLRRLVSLLVVCCVPQNDQHDLLQDAPVSLCSLLSSLVCQVVVVRYYDPVNQVVQCVVCVVVVHHRTCNVSQQVSCCVRNVGGNQADAAPVGDGHSDSLRNNLVCLQQVHDRDPNNLVSQVPDPDHQDDLGQLSVLSSAASVLHNLDDPQLSSLLSVLCVVLVHHDYNVCNVLLSVLCVPPDPPDDNVSSNVSCVVSVNGDDDDDPCVVVDPDPPDDDPDPVSVVVVVVVVVD

Secondary structure (DSSP, 8-state):
-EEEEETTEEEEESSHHHHHHHTTSHHHHHS-GGG-EEEESSS-EEEEEETTEEEEEESS-HHHHHHHHHHHHHHHHHHHH-SS--GGGS-HHHHHHHHHHHHHTT-GGGTS-HHHHHHHHHHHHHTT-----HHHHHHHHHHHHS--TT-SBPTTSSB---HHHHHHHHHHTT----HHHHHHHHTSSS-S-TT-GGGHHHHH-GGGTTSS-HHHHHHHHHHHHHTTPPP-TTTHHHHHHHHTTS-TT--HHHHHHHHHHTTSS-PPPPPGGGTS----PPPSSHHHHHHHHHHH--

Radius of gyration: 28.82 Å; chains: 1; bounding box: 47×49×96 Å

Sequence (298 aa):
MYKLTIPGETFFVATLAGVLSLFRDERVQATETALIVLECDGAAASVTRYNGKLAIRRSGTAAEVVACLFDEVRAHWLSEHGAEPKPWQIRPAHWDELFGLFDLSRAPERFLSSSQIDAERAAARNARQFFDLSPLFHRAAVERFGFGAGGPSAPGGGVNARHEVHVAYALLLNEPVPDAVLNDYRKMERAFRYDLEWAEPLLNVVELRGRLPAEKHRWVASVMRAAKQPITAQNVDAIVAAVAGLPATSHFVDVDDALYAAGILSAESLPSMFNEPVTLGTPVNAFAERLRQILADS